Protein AF-M1CTT5-F1 (afdb_monomer_lite)

Secondary structure (DSSP, 8-state):
------PPPP----HHHHHHHHHHHHHHHHHHHHHHHHHHHHHHHHHHHHHHHHHHHHT--TTHHHHHHHHHHHHHHHS---BPPPP-SPPPGGGEETTEEPPEEEEETTEEEEEPEETTTTEEPPTT-EEETTTTEEETT--EEETTTTEEE-TTTHHHHHHHHHHHHHHHHHHHHHHHHHHHHH--TTHHHHHHHH-HHHHHHHHHHHHHHHHHHHHHHHHHHHHHTT--HHHHHTTTTSSS--TT---HHHHHHHHHHSPPPPPSS-TTS--

Organism: Solanum tuberosum (NCBI:txid4113)

pLDDT: mean 81.1, std 18.03, range [35.5, 98.62]

Foldseek 3Di:
DDDDDDDDDDPPDDPVVVVVVVVVVVVVVVVVVVVVVVVVVVVVVVCVVVVVVVVCVVVDPVPPLVVVLVVLLVCLLPDDQAFDAADPDDDPVVQDDPNDGDWDWDAFLNDIDTFDADPQSRDRQDPCWDQDPQVRTIHAVWQAADVVSRGTHGDQSVLSVLVSLVSLLVVLVVLLVVLVVVLVVQDDPPPPVCSCVPCVPSVVSNVVSVVSNVVSVVVSVVVLVCLQQVHGNVCVVVVVCVPHRDSRGPGRVVSNCCRNPDDRDDHPDDPPDDD

Sequence (275 aa):
MASLQQPIQEIETSPDIVSSVETVIETTESHNSSIEEVETDFVAKIKKNIFTLWHNVTQDRHGDQIKQVFANLIMVSVIDPGIIPRNNESPSPESTQNGRVRSKRVFVNGSELKLKYCRICKIYRPARSCHCIVCDNCVDNFDHHCPWIGQCIGLRNYRLYVLLLVIANVYFVYIFGFSCLKIQQKNGSNGLIGLVRDCPETLVLACFSFVAACFVGGLTCYHVFLIATNQTAYENFRQQYGSTKNPFDKGVVTNIKEVLFSPWTPSRINFRSEI

Radius of gyration: 28.37 Å; chains: 1; bounding box: 60×104×80 Å

InterPro domains:
  IPR001594 Palmitoyltransferase, DHHC domain [PF01529] (114-239)
  IPR039859 Palmitoyltransferase PFA4/ZDHHC16/ZDHHC20/ERF2-like [PTHR22883] (69-267)

Structure (mmCIF, N/CA/C/O backbone):
data_AF-M1CTT5-F1
#
_entry.id   AF-M1CTT5-F1
#
loop_
_atom_site.group_PDB
_atom_site.id
_atom_site.type_symbol
_atom_site.label_atom_id
_atom_site.label_alt_id
_atom_site.label_comp_id
_atom_site.label_asym_id
_atom_site.label_entity_id
_atom_site.label_seq_id
_atom_site.pdbx_PDB_ins_code
_atom_site.Cartn_x
_atom_site.Cartn_y
_atom_site.Cartn_z
_atom_site.occupancy
_atom_site.B_iso_or_equiv
_atom_site.auth_seq_id
_atom_site.auth_comp_id
_atom_site.auth_asym_id
_atom_site.auth_atom_id
_atom_site.pdbx_PDB_model_num
ATOM 1 N N . MET A 1 1 ? 14.384 77.166 -30.382 1.00 41.47 1 MET A N 1
ATOM 2 C CA . MET A 1 1 ? 13.918 75.928 -29.724 1.00 41.47 1 MET A CA 1
ATOM 3 C C . MET A 1 1 ? 12.592 75.554 -30.365 1.00 41.47 1 MET A C 1
ATOM 5 O O . MET A 1 1 ? 11.589 76.166 -30.037 1.00 41.47 1 MET A O 1
ATOM 9 N N . ALA A 1 2 ? 12.618 74.674 -31.368 1.00 35.50 2 ALA A N 1
ATOM 10 C CA . ALA A 1 2 ? 11.435 74.240 -32.111 1.00 35.50 2 ALA A CA 1
ATOM 11 C C . ALA A 1 2 ? 11.130 72.782 -31.743 1.00 35.50 2 ALA A C 1
ATOM 13 O O . ALA A 1 2 ? 12.028 71.941 -31.762 1.00 35.50 2 ALA A O 1
ATOM 14 N N . SER A 1 3 ? 9.885 72.526 -31.349 1.00 40.88 3 SER A N 1
ATOM 15 C CA . SER A 1 3 ? 9.343 71.236 -30.928 1.00 40.88 3 SER A CA 1
ATOM 16 C C . SER A 1 3 ? 9.050 70.335 -32.130 1.00 40.88 3 SER A C 1
ATOM 18 O O . SER A 1 3 ? 8.306 70.730 -33.026 1.00 40.88 3 SER A O 1
ATOM 20 N N . LEU A 1 4 ? 9.582 69.113 -32.122 1.00 38.19 4 LEU A N 1
ATOM 21 C CA . LEU A 1 4 ? 9.193 68.038 -33.036 1.00 38.19 4 LEU A CA 1
ATOM 22 C C . LEU A 1 4 ? 8.148 67.153 -32.345 1.00 38.19 4 LEU A C 1
ATOM 24 O O . LEU A 1 4 ? 8.469 66.406 -31.425 1.00 38.19 4 LEU A O 1
ATOM 28 N N . GLN A 1 5 ? 6.897 67.260 -32.791 1.00 44.38 5 GLN A N 1
ATOM 29 C CA . GLN A 1 5 ? 5.828 66.291 -32.545 1.00 44.38 5 GLN A CA 1
ATOM 30 C C . GLN A 1 5 ? 5.890 65.228 -33.652 1.00 44.38 5 GLN A C 1
ATOM 32 O O . GLN A 1 5 ? 5.865 65.579 -34.830 1.00 44.38 5 GLN A O 1
ATOM 37 N N . GLN A 1 6 ? 5.950 63.945 -33.291 1.00 37.56 6 GLN A N 1
ATOM 38 C CA . GLN A 1 6 ? 5.627 62.836 -34.199 1.00 37.56 6 GLN A CA 1
ATOM 39 C C . GLN A 1 6 ? 4.309 62.179 -33.751 1.00 37.56 6 GLN A C 1
ATOM 41 O O . GLN A 1 6 ? 4.059 62.120 -32.544 1.00 37.56 6 GLN A O 1
ATOM 46 N N . PRO A 1 7 ? 3.453 61.715 -34.682 1.00 42.44 7 PRO A N 1
ATOM 47 C CA . PRO A 1 7 ? 2.154 61.144 -34.349 1.00 42.44 7 PRO A CA 1
ATOM 48 C C . PRO A 1 7 ? 2.268 59.655 -33.987 1.00 42.44 7 PRO A C 1
ATOM 50 O O . PRO A 1 7 ? 3.085 58.925 -34.544 1.00 42.44 7 PRO A O 1
ATOM 53 N N . ILE A 1 8 ? 1.420 59.210 -33.059 1.00 39.09 8 ILE A N 1
ATOM 54 C CA . ILE A 1 8 ? 1.201 57.797 -32.729 1.00 39.09 8 ILE A CA 1
ATOM 55 C C . ILE A 1 8 ? 0.401 57.178 -33.885 1.00 39.09 8 ILE A C 1
ATOM 57 O O . ILE A 1 8 ? -0.695 57.648 -34.181 1.00 39.09 8 ILE A O 1
ATOM 61 N N . GLN A 1 9 ? 0.944 56.157 -34.553 1.00 39.44 9 GLN A N 1
ATOM 62 C CA . GLN A 1 9 ? 0.182 55.325 -35.491 1.00 39.44 9 GLN A CA 1
ATOM 63 C C . GLN A 1 9 ? -0.698 54.349 -34.697 1.00 39.44 9 GLN A C 1
ATOM 65 O O . GLN A 1 9 ? -0.187 53.581 -33.882 1.00 39.44 9 GLN A O 1
ATOM 70 N N . GLU A 1 10 ? -2.011 54.383 -34.937 1.00 42.41 10 GLU A N 1
ATOM 71 C CA . GLU A 1 10 ? -2.939 53.325 -34.527 1.00 42.41 10 GLU A CA 1
ATOM 72 C C . GLU A 1 10 ? -2.543 52.011 -35.214 1.00 42.41 10 GLU A C 1
ATOM 74 O O . GLU A 1 10 ? -2.381 51.949 -36.433 1.00 42.41 10 GLU A O 1
ATOM 79 N N . ILE A 1 11 ? -2.346 50.961 -34.418 1.00 44.56 11 ILE A N 1
ATOM 80 C CA . ILE A 1 11 ? -2.100 49.607 -34.910 1.00 44.56 11 ILE A CA 1
ATOM 81 C C . ILE A 1 11 ? -3.461 49.038 -35.326 1.00 44.56 11 ILE A C 1
ATOM 83 O O . ILE A 1 11 ? -4.230 48.601 -34.473 1.00 44.56 11 ILE A O 1
ATOM 87 N N . GLU A 1 12 ? -3.766 49.043 -36.625 1.00 45.72 12 GLU A N 1
ATOM 88 C CA . GLU A 1 12 ? -4.867 48.249 -37.182 1.00 45.72 12 GLU A CA 1
ATOM 89 C C . GLU A 1 12 ? -4.541 46.761 -36.975 1.00 45.72 12 GLU A C 1
ATOM 91 O O . GLU A 1 12 ? -3.689 46.182 -37.654 1.00 45.72 12 GLU A O 1
ATOM 96 N N . THR A 1 13 ? -5.175 46.123 -35.990 1.00 54.66 13 THR A N 1
ATOM 97 C CA . THR A 1 13 ? -5.044 44.678 -35.788 1.00 54.66 13 THR A CA 1
ATOM 98 C C . THR A 1 13 ? -5.745 43.950 -36.928 1.00 54.66 13 THR A C 1
ATOM 100 O O . THR A 1 13 ? -6.958 44.073 -37.085 1.00 54.66 13 THR A O 1
ATOM 103 N N . SER A 1 14 ? -4.976 43.192 -37.718 1.00 51.19 14 SER A N 1
ATOM 104 C CA . SER A 1 14 ? -5.500 42.370 -38.815 1.00 51.19 14 SER A CA 1
ATOM 105 C C . SER A 1 14 ? -6.642 41.462 -38.322 1.00 51.19 14 SER A C 1
ATOM 107 O O . SER A 1 14 ? -6.475 40.818 -37.278 1.00 51.19 14 SER A O 1
ATOM 109 N N . PRO A 1 15 ? -7.774 41.364 -39.050 1.00 60.94 15 PRO A N 1
ATOM 110 C CA . PRO A 1 15 ? -8.920 40.533 -38.663 1.00 60.94 15 PRO A CA 1
ATOM 111 C C . PRO A 1 15 ? -8.555 39.054 -38.448 1.00 60.94 15 PRO A C 1
ATOM 113 O O . PRO A 1 15 ? -9.167 38.385 -37.616 1.00 60.94 15 PRO A O 1
ATOM 116 N N . ASP A 1 16 ? -7.495 38.565 -39.100 1.00 56.62 16 ASP A N 1
ATOM 117 C CA . ASP A 1 16 ? -6.984 37.199 -38.926 1.00 56.62 16 ASP A CA 1
ATOM 118 C C . ASP A 1 16 ? -6.397 36.951 -37.523 1.00 56.62 16 ASP A C 1
ATOM 120 O O . ASP A 1 16 ? -6.481 35.844 -36.986 1.00 56.62 16 ASP A O 1
ATOM 124 N N . ILE A 1 17 ? -5.813 37.982 -36.900 1.00 53.91 17 ILE A N 1
ATOM 125 C CA . ILE A 1 17 ? -5.226 37.891 -35.555 1.00 53.91 17 ILE A CA 1
ATOM 126 C C . ILE A 1 17 ? -6.336 37.878 -34.505 1.00 53.91 17 ILE A C 1
ATOM 128 O O . ILE A 1 17 ? -6.272 37.088 -33.566 1.00 53.91 17 ILE A O 1
ATOM 132 N N . VAL A 1 18 ? -7.373 38.701 -34.686 1.00 63.41 18 VAL A N 1
ATOM 133 C CA . VAL A 1 18 ? -8.536 38.739 -33.786 1.00 63.41 18 VAL A CA 1
ATOM 134 C C . VAL A 1 18 ? -9.268 37.396 -33.810 1.00 63.41 18 VAL A C 1
ATOM 136 O O . VAL A 1 18 ? -9.467 36.801 -32.756 1.00 63.41 18 VAL A O 1
ATOM 139 N N . SER A 1 19 ? -9.529 36.844 -35.001 1.00 64.06 19 SER A N 1
ATOM 140 C CA . SER A 1 19 ? -10.150 35.520 -35.157 1.00 64.06 19 SER A CA 1
ATOM 141 C C . SER A 1 19 ? -9.310 34.391 -34.543 1.00 64.06 19 SER A C 1
ATOM 143 O O . SER A 1 19 ? -9.844 33.486 -33.895 1.00 64.06 19 SER A O 1
ATOM 145 N N . SER A 1 20 ? -7.981 34.456 -34.682 1.00 56.78 20 SER A N 1
ATOM 146 C CA . SER A 1 20 ? -7.075 33.477 -34.070 1.00 56.78 20 SER A CA 1
ATOM 147 C C . SER A 1 20 ? -7.093 33.552 -32.540 1.00 56.78 20 SER A C 1
ATOM 149 O O . SER A 1 20 ? -7.070 32.518 -31.876 1.00 56.78 20 SER A O 1
ATOM 151 N N . VAL A 1 21 ? -7.155 34.758 -31.967 1.00 58.62 21 VAL A N 1
ATOM 152 C CA . VAL A 1 21 ? -7.227 34.964 -30.512 1.00 58.62 21 VAL A CA 1
ATOM 153 C C . VAL A 1 21 ? -8.582 34.520 -29.958 1.00 58.62 21 VAL A C 1
ATOM 155 O O . VAL A 1 21 ? -8.607 33.832 -28.942 1.00 58.62 21 VAL A O 1
ATOM 158 N N . GLU A 1 22 ? -9.688 34.822 -30.638 1.00 69.56 22 GLU A N 1
ATOM 159 C CA . GLU A 1 22 ? -11.031 34.356 -30.258 1.00 69.56 22 GLU A CA 1
ATOM 160 C C . GLU A 1 22 ? -11.126 32.825 -30.285 1.00 69.56 22 GLU A C 1
ATOM 162 O O . GLU A 1 22 ? -11.604 32.223 -29.327 1.00 69.56 22 GLU A O 1
ATOM 167 N N . THR A 1 23 ? -10.547 32.177 -31.302 1.00 67.56 23 THR A N 1
ATOM 168 C CA . THR A 1 23 ? -10.482 30.706 -31.385 1.00 67.56 23 THR A CA 1
ATOM 169 C C . THR A 1 23 ? -9.669 30.106 -30.230 1.00 67.56 23 THR A C 1
ATOM 171 O O . THR A 1 23 ? -10.017 29.057 -29.682 1.00 67.56 23 THR A O 1
ATOM 174 N N . VAL A 1 24 ? -8.571 30.757 -29.827 1.00 57.41 24 VAL A N 1
ATOM 175 C CA . VAL A 1 24 ? -7.768 30.324 -28.670 1.00 57.41 24 VAL A CA 1
ATOM 176 C C . VAL A 1 24 ? -8.545 30.510 -27.363 1.00 57.41 24 VAL A C 1
ATOM 178 O O . VAL A 1 24 ? -8.506 29.626 -26.513 1.00 57.41 24 VAL A O 1
ATOM 181 N N . ILE A 1 25 ? -9.297 31.602 -27.212 1.00 57.38 25 ILE A N 1
ATOM 182 C CA . ILE A 1 25 ? -10.129 31.845 -26.026 1.00 57.38 25 ILE A CA 1
ATOM 183 C C . ILE A 1 25 ? -11.252 30.802 -25.941 1.00 57.38 25 ILE A C 1
ATOM 185 O O . ILE A 1 25 ? -11.350 30.116 -24.924 1.00 57.38 25 ILE A O 1
ATOM 189 N N . GLU A 1 26 ? -12.003 30.570 -27.020 1.00 66.00 26 GLU A N 1
ATOM 190 C CA . GLU A 1 26 ? -13.066 29.554 -27.065 1.00 66.00 26 GLU A CA 1
ATOM 191 C C . GLU A 1 26 ? -12.530 28.140 -26.799 1.00 66.00 26 GLU A C 1
ATOM 193 O O . GLU A 1 26 ? -13.121 27.364 -26.042 1.00 66.00 26 GLU A O 1
ATOM 198 N N . THR A 1 27 ? -11.367 27.792 -27.361 1.00 55.16 27 THR A N 1
ATOM 199 C CA . THR A 1 27 ? -10.741 26.491 -27.082 1.00 55.16 27 THR A CA 1
ATOM 200 C C . THR A 1 27 ? -10.290 26.377 -25.626 1.00 55.16 27 THR A C 1
ATOM 202 O O . THR A 1 27 ? -10.498 25.324 -25.022 1.00 55.16 27 THR A O 1
ATOM 205 N N . THR A 1 28 ? -9.764 27.441 -25.010 1.00 48.59 28 THR A N 1
ATOM 206 C CA . THR A 1 28 ? -9.420 27.434 -23.576 1.00 48.59 28 THR A CA 1
ATOM 207 C C . THR A 1 28 ? -10.641 27.372 -22.655 1.00 48.59 28 THR A C 1
ATOM 209 O O . THR A 1 28 ? -10.610 26.636 -21.669 1.00 48.59 28 THR A O 1
ATOM 212 N N . GLU A 1 29 ? -11.740 28.052 -22.988 1.00 60.72 29 GLU A N 1
ATOM 213 C CA . GLU A 1 29 ? -12.996 27.998 -22.227 1.00 60.72 29 GLU A CA 1
ATOM 214 C C . GLU A 1 29 ? -13.681 26.630 -22.355 1.00 60.72 29 GLU A C 1
ATOM 216 O O . GLU A 1 29 ? -14.147 26.062 -21.361 1.00 60.72 29 GLU A O 1
ATOM 221 N N . SER A 1 30 ? -13.665 26.030 -23.550 1.00 51.28 30 SER A N 1
ATOM 222 C CA . SER A 1 30 ? -14.156 24.660 -23.760 1.00 51.28 30 SER A CA 1
ATOM 223 C C . SER A 1 30 ? -13.318 23.623 -22.999 1.00 51.28 30 SER A C 1
ATOM 225 O O . SER A 1 30 ? -13.850 22.656 -22.452 1.00 51.28 30 SER A O 1
ATOM 227 N N . HIS A 1 31 ? -12.002 23.838 -22.892 1.00 51.69 31 HIS A N 1
ATOM 228 C CA . HIS A 1 31 ? -11.132 22.943 -22.142 1.00 51.69 31 HIS A CA 1
ATOM 229 C C . HIS A 1 31 ? -11.357 23.079 -20.631 1.00 51.69 31 HIS A C 1
ATOM 231 O O . HIS A 1 31 ? -11.499 22.064 -19.951 1.00 51.69 31 HIS A O 1
ATOM 237 N N . ASN A 1 32 ? -11.489 24.303 -20.109 1.00 46.91 32 ASN A N 1
ATOM 238 C CA . ASN A 1 32 ? -11.782 24.538 -18.692 1.00 46.91 32 ASN A CA 1
ATOM 239 C C . ASN A 1 32 ? -13.156 24.002 -18.273 1.00 46.91 32 ASN A C 1
ATOM 241 O O . ASN A 1 32 ? -13.250 23.333 -17.247 1.00 46.91 32 ASN A O 1
ATOM 245 N N . SER A 1 33 ? -14.198 24.211 -19.080 1.00 50.69 33 SER A N 1
ATOM 246 C CA . SER A 1 33 ? -15.534 23.660 -18.799 1.00 50.69 33 SER A CA 1
ATOM 247 C C . SER A 1 33 ? -15.538 22.128 -18.791 1.00 50.69 33 SER A C 1
ATOM 249 O O . SER A 1 33 ? -16.132 21.521 -17.902 1.00 50.69 33 SER A O 1
ATOM 251 N N . SER A 1 34 ? -14.790 21.485 -19.696 1.00 50.34 34 SER A N 1
ATOM 252 C CA . SER A 1 34 ? -14.629 20.024 -19.688 1.00 50.34 34 SER A CA 1
ATOM 253 C C . SER A 1 34 ? -13.876 19.504 -18.452 1.00 50.34 34 SER A C 1
ATOM 255 O O . SER A 1 34 ? -14.160 18.409 -17.965 1.00 50.34 34 SER A O 1
ATOM 257 N N . ILE A 1 35 ? -12.936 20.285 -17.908 1.00 52.91 35 ILE A N 1
ATOM 258 C CA . ILE A 1 35 ? -12.210 19.951 -16.676 1.00 52.91 35 ILE A CA 1
ATOM 259 C C . ILE A 1 35 ? -13.134 20.093 -15.461 1.00 52.91 35 ILE A C 1
ATOM 261 O O . ILE A 1 35 ? -13.170 19.180 -14.638 1.00 52.91 35 ILE A O 1
ATOM 265 N N . GLU A 1 36 ? -13.924 21.167 -15.379 1.00 57.75 36 GLU A N 1
ATOM 266 C CA . GLU A 1 36 ? -14.909 21.369 -14.307 1.00 57.75 36 GLU A CA 1
ATOM 267 C C . GLU A 1 36 ? -16.022 20.306 -14.330 1.00 57.75 36 GLU A C 1
ATOM 269 O O . GLU A 1 36 ? -16.429 19.800 -13.280 1.00 57.75 36 GLU A O 1
ATOM 274 N N . GLU A 1 37 ? -16.489 19.893 -15.510 1.00 58.00 37 GLU A N 1
ATOM 275 C CA . GLU A 1 37 ? -17.492 18.829 -15.658 1.00 58.00 37 GLU A CA 1
ATOM 276 C C . GLU A 1 37 ? -16.937 17.457 -15.226 1.00 58.00 37 GLU A C 1
ATOM 278 O O . GLU A 1 37 ? -17.591 16.689 -14.516 1.00 58.00 37 GLU A O 1
ATOM 283 N N . VAL A 1 38 ? -15.681 17.159 -15.573 1.00 56.41 38 VAL A N 1
ATOM 284 C CA . VAL A 1 38 ? -14.996 15.938 -15.121 1.00 56.41 38 VAL A CA 1
ATOM 285 C C . VAL A 1 38 ? -14.719 15.976 -13.617 1.00 56.41 38 VAL A C 1
ATOM 287 O O . VAL A 1 38 ? -14.848 14.948 -12.947 1.00 56.41 38 VAL A O 1
ATOM 290 N N . GLU A 1 39 ? -14.362 17.135 -13.064 1.00 52.53 39 GLU A N 1
ATOM 291 C CA . GLU A 1 39 ? -14.137 17.319 -11.629 1.00 52.53 39 GLU A CA 1
ATOM 292 C C . GLU A 1 39 ? -15.442 17.162 -10.837 1.00 52.53 39 GLU A C 1
ATOM 294 O O . GLU A 1 39 ? -15.469 16.484 -9.807 1.00 52.53 39 GLU A O 1
ATOM 299 N N . THR A 1 40 ? -16.554 17.686 -11.352 1.00 65.56 40 THR A N 1
ATOM 300 C CA . THR A 1 40 ? -17.877 17.542 -10.733 1.00 65.56 40 THR A CA 1
ATOM 301 C C . THR A 1 40 ? -18.426 16.115 -10.826 1.00 65.56 40 THR A C 1
ATOM 303 O O . THR A 1 40 ? -18.908 15.612 -9.807 1.00 65.56 40 THR A O 1
ATOM 306 N N . ASP A 1 41 ? -18.284 15.402 -11.954 1.00 58.62 41 ASP A N 1
ATOM 307 C CA . ASP A 1 41 ? -18.639 13.969 -12.058 1.00 58.62 41 ASP A CA 1
ATOM 308 C C . ASP A 1 41 ? -17.756 13.098 -11.148 1.00 58.62 41 ASP A C 1
ATOM 310 O O . ASP A 1 41 ? -18.235 12.175 -10.479 1.00 58.62 41 ASP A O 1
ATOM 314 N N . PHE A 1 42 ? -16.464 13.416 -11.051 1.00 54.38 42 PHE A N 1
ATOM 315 C CA . PHE A 1 42 ? -15.530 12.737 -10.156 1.00 54.38 42 PHE A CA 1
ATOM 316 C C . PHE A 1 42 ? -15.910 12.928 -8.683 1.00 54.38 42 PHE A C 1
ATOM 318 O O . PHE A 1 42 ? -16.042 11.947 -7.942 1.00 54.38 42 PHE A O 1
ATOM 325 N N . VAL A 1 43 ? -16.155 14.171 -8.261 1.00 52.91 43 VAL A N 1
ATOM 326 C CA . VAL A 1 43 ? -16.614 14.495 -6.906 1.00 52.91 43 VAL A CA 1
ATOM 327 C C . VAL A 1 43 ? -17.979 13.864 -6.635 1.00 52.91 43 VAL A C 1
ATOM 329 O O . VAL A 1 43 ? -18.197 13.365 -5.534 1.00 52.91 43 VAL A O 1
ATOM 332 N N . ALA A 1 44 ? -18.883 13.806 -7.616 1.00 54.75 44 ALA A N 1
ATOM 333 C CA . ALA A 1 44 ? -20.183 13.155 -7.482 1.00 54.75 44 ALA A CA 1
ATOM 334 C C . ALA A 1 44 ? -20.062 11.630 -7.325 1.00 54.75 44 ALA A C 1
ATOM 336 O O . ALA A 1 44 ? -20.719 11.059 -6.454 1.00 54.75 44 ALA A O 1
ATOM 337 N N . LYS A 1 45 ? -19.186 10.959 -8.087 1.00 60.22 45 LYS A N 1
ATOM 338 C CA . LYS A 1 45 ? -18.890 9.522 -7.924 1.00 60.22 45 LYS A CA 1
ATOM 339 C C . LYS A 1 45 ? -18.227 9.217 -6.592 1.00 60.22 45 LYS A C 1
ATOM 341 O O . LYS A 1 45 ? -18.608 8.248 -5.941 1.00 60.22 45 LYS A O 1
ATOM 346 N N . ILE A 1 46 ? -17.276 10.043 -6.158 1.00 54.16 46 ILE A N 1
ATOM 347 C CA . ILE A 1 46 ? -16.650 9.900 -4.841 1.00 54.16 46 ILE A CA 1
ATOM 348 C C . ILE A 1 46 ? -17.680 10.126 -3.741 1.00 54.16 46 ILE A C 1
ATOM 350 O O . ILE A 1 46 ? -17.810 9.274 -2.870 1.00 54.16 46 ILE A O 1
ATOM 354 N N . LYS A 1 47 ? -18.469 11.202 -3.801 1.00 51.34 47 LYS A N 1
ATOM 355 C CA . LYS A 1 47 ? -19.548 11.459 -2.842 1.00 51.34 47 LYS A CA 1
ATOM 356 C C . LYS A 1 47 ? -20.553 10.319 -2.824 1.00 51.34 47 LYS A C 1
ATOM 358 O O . LYS A 1 47 ? -20.913 9.889 -1.744 1.00 51.34 47 LYS A O 1
ATOM 363 N N . LYS A 1 48 ? -20.958 9.776 -3.975 1.00 57.69 48 LYS A N 1
ATOM 364 C CA . LYS A 1 48 ? -21.883 8.637 -4.058 1.00 57.69 48 LYS A CA 1
ATOM 365 C C . LYS A 1 48 ? -21.276 7.372 -3.458 1.00 57.69 48 LYS A C 1
ATOM 367 O O . LYS A 1 48 ? -21.952 6.695 -2.692 1.00 57.69 48 LYS A O 1
ATOM 372 N N . ASN A 1 49 ? -20.013 7.072 -3.748 1.00 54.19 49 ASN A N 1
ATOM 373 C CA . ASN A 1 49 ? -19.325 5.904 -3.201 1.00 54.19 49 ASN A CA 1
ATOM 374 C C . ASN A 1 49 ? -19.095 6.042 -1.692 1.00 54.19 49 ASN A C 1
ATOM 376 O O . ASN A 1 49 ? -19.382 5.100 -0.966 1.00 54.19 49 ASN A O 1
ATOM 380 N N . ILE A 1 50 ? -18.663 7.214 -1.216 1.00 51.34 50 ILE A N 1
ATOM 381 C CA . ILE A 1 50 ? -18.483 7.529 0.208 1.00 51.34 50 ILE A CA 1
ATOM 382 C C . ILE A 1 50 ? -19.826 7.546 0.931 1.00 51.34 50 ILE A C 1
ATOM 384 O O . ILE A 1 50 ? -19.921 6.985 2.009 1.00 51.34 50 ILE A O 1
ATOM 388 N N . PHE A 1 51 ? -20.869 8.138 0.350 1.00 53.28 51 PHE A N 1
ATOM 389 C CA . PHE A 1 51 ? -22.217 8.168 0.916 1.00 53.28 51 PHE A CA 1
ATOM 390 C C . PHE A 1 51 ? -22.817 6.770 0.984 1.00 53.28 51 PHE A C 1
ATOM 392 O O . PHE A 1 51 ? -23.415 6.431 1.990 1.00 53.28 51 PHE A O 1
ATOM 399 N N . THR A 1 52 ? -22.611 5.933 -0.034 1.00 52.12 52 THR A N 1
ATOM 400 C CA . THR A 1 52 ? -23.035 4.525 -0.010 1.00 52.12 52 THR A CA 1
ATOM 401 C C . THR A 1 52 ? -22.241 3.741 1.034 1.00 52.12 52 THR A C 1
ATOM 403 O O . THR A 1 52 ? -22.829 2.975 1.788 1.00 52.12 52 THR A O 1
ATOM 406 N N . LEU A 1 53 ? -20.926 3.972 1.148 1.00 49.72 53 LEU A N 1
ATOM 407 C CA . LEU A 1 53 ? -20.100 3.402 2.217 1.00 49.72 53 LEU A CA 1
ATOM 408 C C . LEU A 1 53 ? -20.616 3.839 3.593 1.00 49.72 53 LEU A C 1
ATOM 410 O O . LEU A 1 53 ? -20.806 3.008 4.466 1.00 49.72 53 LEU A O 1
ATOM 414 N N . TRP A 1 54 ? -20.892 5.131 3.760 1.00 44.66 54 TRP A N 1
ATOM 415 C CA . TRP A 1 54 ? -21.395 5.746 4.982 1.00 44.66 54 TRP A CA 1
ATOM 416 C C . TRP A 1 54 ? -22.781 5.221 5.349 1.00 44.66 54 TRP A C 1
ATOM 418 O O . TRP A 1 54 ? -23.003 4.879 6.502 1.00 44.66 54 TRP A O 1
ATOM 428 N N . HIS A 1 55 ? -23.691 5.085 4.382 1.00 55.28 55 HIS A N 1
ATOM 429 C CA . HIS A 1 55 ? -25.015 4.498 4.590 1.00 55.28 55 HIS A CA 1
ATOM 430 C C . HIS A 1 55 ? -24.932 3.017 4.961 1.00 55.28 55 HIS A C 1
ATOM 432 O O . HIS A 1 55 ? -25.638 2.566 5.855 1.00 55.28 55 HIS A O 1
ATOM 438 N N . ASN A 1 56 ? -24.038 2.263 4.321 1.00 51.34 56 ASN A N 1
ATOM 439 C CA . ASN A 1 56 ? -23.808 0.861 4.662 1.00 51.34 56 ASN A CA 1
ATOM 440 C C . ASN A 1 56 ? -23.165 0.714 6.052 1.00 51.34 56 ASN A C 1
ATOM 442 O O . ASN A 1 56 ? -23.459 -0.243 6.758 1.00 51.34 56 ASN A O 1
ATOM 446 N N . VAL A 1 57 ? -22.331 1.674 6.464 1.00 47.31 57 VAL A N 1
ATOM 447 C CA . VAL A 1 57 ? -21.735 1.758 7.807 1.00 47.31 57 VAL A CA 1
ATOM 448 C C . VAL A 1 57 ? -22.766 2.160 8.866 1.00 47.31 57 VAL A C 1
ATOM 450 O O . VAL A 1 57 ? -22.721 1.656 9.984 1.00 47.31 57 VAL A O 1
ATOM 453 N N . THR A 1 58 ? -23.713 3.043 8.545 1.00 48.94 58 THR A N 1
ATOM 454 C CA . THR A 1 58 ? -24.728 3.524 9.499 1.00 48.94 58 THR A CA 1
ATOM 455 C C . THR A 1 58 ? -25.923 2.583 9.637 1.00 48.94 58 THR A C 1
ATOM 457 O O . THR A 1 58 ? -26.611 2.624 10.654 1.00 48.94 58 THR A O 1
ATOM 460 N N . GLN A 1 59 ? -26.160 1.715 8.650 1.00 54.47 59 GLN A N 1
ATOM 461 C CA . GLN A 1 59 ? -27.229 0.709 8.647 1.00 54.47 59 GLN A CA 1
ATOM 462 C C . GLN A 1 59 ? -26.754 -0.675 9.154 1.00 54.47 59 GLN A C 1
ATOM 464 O O . GLN A 1 59 ? -27.512 -1.647 9.134 1.00 54.47 59 GLN A O 1
ATOM 469 N N . ASP A 1 60 ? -25.505 -0.759 9.623 1.00 50.94 60 ASP A N 1
ATOM 470 C CA . ASP A 1 60 ? -24.801 -1.980 10.020 1.00 50.94 60 ASP A CA 1
ATOM 471 C C . ASP A 1 60 ? -25.373 -2.575 11.320 1.00 50.94 60 ASP A C 1
ATOM 473 O O . ASP A 1 60 ? -25.329 -1.974 12.397 1.00 50.94 60 ASP A O 1
ATOM 477 N N . ARG A 1 61 ? -25.867 -3.817 11.258 1.00 59.28 61 ARG A N 1
ATOM 478 C CA . ARG A 1 61 ? -25.957 -4.645 12.466 1.00 59.28 61 ARG A CA 1
ATOM 479 C C . ARG A 1 61 ? -24.519 -4.984 12.838 1.00 59.28 61 ARG A C 1
ATOM 481 O O . ARG A 1 61 ? -23.936 -5.772 12.112 1.00 59.28 61 ARG A O 1
ATOM 488 N N . HIS A 1 62 ? -24.004 -4.424 13.939 1.00 56.25 62 HIS A N 1
ATOM 489 C CA . HIS A 1 62 ? -22.673 -4.546 14.589 1.00 56.25 62 HIS A CA 1
ATOM 490 C C . HIS A 1 62 ? -21.649 -5.637 14.149 1.00 56.25 62 HIS A C 1
ATOM 492 O O . HIS A 1 62 ? -20.459 -5.476 14.411 1.00 56.25 62 HIS A O 1
ATOM 498 N N . GLY A 1 63 ? -22.051 -6.761 13.553 1.00 60.12 63 GLY A N 1
ATOM 499 C CA . GLY A 1 63 ? -21.186 -7.809 13.013 1.00 60.12 63 GLY A CA 1
ATOM 500 C C . GLY A 1 63 ? -20.775 -7.671 11.539 1.00 60.12 63 GLY A C 1
ATOM 501 O O . GLY A 1 63 ? -19.958 -8.483 11.105 1.00 60.12 63 GLY A O 1
ATOM 502 N N . ASP A 1 64 ? -21.286 -6.716 10.756 1.00 71.19 64 ASP A N 1
ATOM 503 C CA . ASP A 1 64 ? -20.998 -6.640 9.312 1.00 71.19 64 ASP A CA 1
ATOM 504 C C . ASP A 1 64 ? -19.730 -5.816 8.987 1.00 71.19 64 ASP A C 1
ATOM 506 O O . ASP A 1 64 ? -18.954 -6.230 8.118 1.00 71.19 64 ASP A O 1
ATOM 510 N N . GLN A 1 65 ? -19.397 -4.774 9.761 1.00 72.62 65 GLN A N 1
ATOM 511 C CA . GLN A 1 65 ? -18.107 -4.057 9.641 1.00 72.62 65 GLN A CA 1
ATOM 512 C C . GLN A 1 65 ? -16.884 -4.959 9.861 1.00 72.62 65 GLN A C 1
ATOM 514 O O . GLN A 1 65 ? -15.909 -4.921 9.109 1.00 72.62 65 GLN A O 1
ATOM 519 N N . ILE A 1 66 ? -16.940 -5.809 10.889 1.00 78.25 66 ILE A N 1
ATOM 520 C CA . ILE A 1 66 ? -15.851 -6.732 11.231 1.00 78.25 66 ILE A CA 1
ATOM 521 C C . ILE A 1 66 ? -15.592 -7.688 10.064 1.00 78.25 66 ILE A C 1
ATOM 523 O O . ILE A 1 66 ? -14.446 -7.891 9.663 1.00 78.25 66 ILE A O 1
ATOM 527 N N . LYS A 1 67 ? -16.660 -8.224 9.461 1.00 80.38 67 LYS A N 1
ATOM 528 C CA . LYS A 1 67 ? -16.552 -9.100 8.288 1.00 80.38 67 LYS A CA 1
ATOM 529 C C . LYS A 1 67 ? -15.888 -8.389 7.115 1.00 80.38 67 LYS A C 1
ATOM 531 O O . LYS A 1 67 ? -15.083 -9.015 6.436 1.00 80.38 67 LYS A O 1
ATOM 536 N N . GLN A 1 68 ? -16.180 -7.108 6.888 1.00 80.88 68 GLN A N 1
ATOM 537 C CA . GLN A 1 68 ? -15.555 -6.337 5.810 1.00 80.88 68 GLN A CA 1
ATOM 538 C C . GLN A 1 68 ? -14.052 -6.154 6.033 1.00 80.88 68 GLN A C 1
ATOM 540 O O . GLN A 1 68 ? -13.278 -6.407 5.110 1.00 80.88 68 GLN A O 1
ATOM 545 N N . VAL A 1 69 ? -13.627 -5.786 7.249 1.00 86.31 69 VAL A N 1
ATOM 546 C CA . VAL A 1 69 ? -12.199 -5.666 7.598 1.00 86.31 69 VAL A CA 1
ATOM 547 C C . VAL A 1 69 ? -11.479 -6.995 7.371 1.00 86.31 69 VAL A C 1
ATOM 549 O O . VAL A 1 69 ? -10.470 -7.033 6.670 1.00 86.31 69 VAL A O 1
ATOM 552 N N . PHE A 1 70 ? -12.015 -8.098 7.907 1.00 87.44 70 PHE A N 1
ATOM 553 C CA . PHE A 1 70 ? -11.402 -9.420 7.757 1.00 87.44 70 PHE A CA 1
ATOM 554 C C . PHE A 1 70 ? -11.402 -9.910 6.310 1.00 87.44 70 PHE A C 1
ATOM 556 O O . PHE A 1 70 ? -10.390 -10.428 5.846 1.00 87.44 70 PHE A O 1
ATOM 563 N N . ALA A 1 71 ? -12.497 -9.724 5.573 1.00 86.38 71 ALA A N 1
ATOM 564 C CA . ALA A 1 71 ? -12.560 -10.089 4.164 1.00 86.38 71 ALA A CA 1
ATOM 565 C C . ALA A 1 71 ? -11.521 -9.309 3.352 1.00 86.38 71 ALA A C 1
ATOM 567 O O . ALA A 1 71 ? -10.808 -9.899 2.545 1.00 86.38 71 ALA A O 1
ATOM 568 N N . ASN A 1 72 ? -11.385 -8.001 3.588 1.00 87.19 72 ASN A N 1
ATOM 569 C CA . ASN A 1 72 ? -10.407 -7.188 2.878 1.00 87.19 72 ASN A CA 1
ATOM 570 C C . ASN A 1 72 ? -8.970 -7.576 3.247 1.00 87.19 72 ASN A C 1
ATOM 572 O O . ASN A 1 72 ? -8.146 -7.750 2.353 1.00 87.19 72 ASN A O 1
ATOM 576 N N . LEU A 1 73 ? -8.698 -7.817 4.534 1.00 89.81 73 LEU A N 1
ATOM 577 C CA . LEU A 1 73 ? -7.417 -8.339 5.008 1.00 89.81 73 LEU A CA 1
ATOM 578 C C . LEU A 1 73 ? -7.055 -9.646 4.295 1.00 89.81 73 LEU A C 1
ATOM 580 O O . LEU A 1 73 ? -5.974 -9.742 3.723 1.00 89.81 73 LEU A O 1
ATOM 584 N N . ILE A 1 74 ? -7.976 -10.615 4.256 1.00 90.00 74 ILE A N 1
ATOM 585 C CA . ILE A 1 74 ? -7.773 -11.886 3.551 1.00 90.00 74 ILE A CA 1
ATOM 586 C C . ILE A 1 74 ? -7.472 -11.627 2.077 1.00 90.00 74 ILE A C 1
ATOM 588 O O . ILE A 1 74 ? -6.493 -12.154 1.560 1.00 90.00 74 ILE A O 1
ATOM 592 N N . MET A 1 75 ? -8.265 -10.790 1.406 1.00 89.75 75 MET A N 1
ATOM 593 C CA . MET A 1 75 ? -8.074 -10.483 -0.012 1.00 89.75 75 MET A CA 1
ATOM 594 C C . MET A 1 75 ? -6.694 -9.881 -0.290 1.00 89.75 75 MET A C 1
ATOM 596 O O . MET A 1 75 ? -6.013 -10.339 -1.206 1.00 89.75 75 MET A O 1
ATOM 600 N N . VAL A 1 76 ? -6.245 -8.909 0.512 1.00 91.00 76 VAL A N 1
ATOM 601 C CA . VAL A 1 76 ? -4.894 -8.337 0.391 1.00 91.00 76 VAL A CA 1
ATOM 602 C C . VAL A 1 76 ? -3.830 -9.403 0.644 1.00 91.00 76 VAL A C 1
ATOM 604 O O . VAL A 1 76 ? -2.850 -9.428 -0.092 1.00 91.00 76 VAL A O 1
ATOM 607 N N . SER A 1 77 ? -4.035 -10.284 1.631 1.00 91.88 77 SER A N 1
ATOM 608 C CA . SER A 1 77 ? -3.103 -11.341 2.046 1.00 91.88 77 SER A CA 1
ATOM 609 C C . SER A 1 77 ? -3.038 -12.560 1.121 1.00 91.88 77 SER A C 1
ATOM 611 O O . SER A 1 77 ? -2.069 -13.314 1.224 1.00 91.88 77 SER A O 1
ATOM 613 N N . VAL A 1 78 ? -3.986 -12.757 0.200 1.00 91.38 78 VAL A N 1
ATOM 614 C CA . VAL A 1 78 ? -3.970 -13.906 -0.734 1.00 91.38 78 VAL A CA 1
ATOM 615 C C . VAL A 1 78 ? -3.833 -13.517 -2.201 1.00 91.38 78 VAL A C 1
ATOM 617 O O . VAL A 1 78 ? -3.495 -14.360 -3.030 1.00 91.38 78 VAL A O 1
ATOM 620 N N . ILE A 1 79 ? -4.091 -12.258 -2.554 1.00 92.75 79 ILE A N 1
ATOM 621 C CA . ILE A 1 79 ? -3.931 -11.803 -3.933 1.00 92.75 79 ILE A CA 1
ATOM 622 C C . ILE A 1 79 ? -2.449 -11.701 -4.279 1.00 92.75 79 ILE A C 1
ATOM 624 O O . ILE A 1 79 ? -1.677 -11.066 -3.569 1.00 92.75 79 ILE A O 1
ATOM 628 N N . ASP A 1 80 ? -2.081 -12.282 -5.424 1.00 95.50 80 ASP A N 1
ATOM 629 C CA . ASP A 1 80 ? -0.780 -12.073 -6.058 1.00 95.50 80 ASP A CA 1
ATOM 630 C C . ASP A 1 80 ? -0.488 -10.567 -6.167 1.00 95.50 80 ASP A C 1
ATOM 632 O O . ASP A 1 80 ? -1.252 -9.880 -6.854 1.00 95.50 80 ASP A O 1
ATOM 636 N N . PRO A 1 81 ? 0.599 -10.057 -5.558 1.00 97.00 81 PRO A N 1
ATOM 637 C CA . PRO A 1 81 ? 0.915 -8.631 -5.539 1.00 97.00 81 PRO A CA 1
ATOM 638 C C . PRO A 1 81 ? 1.379 -8.085 -6.894 1.00 97.00 81 PRO A C 1
ATOM 640 O O . PRO A 1 81 ? 1.468 -6.870 -7.071 1.00 97.00 81 PRO A O 1
ATOM 643 N N . GLY A 1 82 ? 1.654 -8.955 -7.868 1.00 96.81 82 GLY A N 1
ATOM 644 C CA . GLY A 1 82 ? 2.239 -8.595 -9.158 1.00 96.81 82 GLY A CA 1
ATOM 645 C C . GLY A 1 82 ? 3.582 -9.273 -9.370 1.00 96.81 82 GLY A C 1
ATOM 646 O O . GLY A 1 82 ? 4.531 -8.616 -9.796 1.00 96.81 82 GLY A O 1
ATOM 647 N N . ILE A 1 83 ? 3.689 -10.561 -9.035 1.00 97.50 83 ILE A N 1
ATOM 648 C CA . ILE A 1 83 ? 4.921 -11.330 -9.215 1.00 97.50 83 ILE A CA 1
ATOM 649 C C . ILE A 1 83 ? 5.291 -11.363 -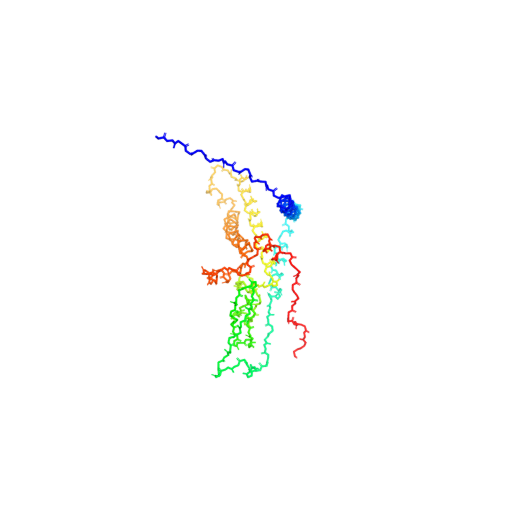10.700 1.00 97.50 83 ILE A C 1
ATOM 651 O O . ILE A 1 83 ? 4.477 -11.654 -11.580 1.00 97.50 83 ILE A O 1
ATOM 655 N N . ILE A 1 84 ? 6.554 -11.054 -10.978 1.00 96.88 84 ILE A N 1
ATOM 656 C CA . ILE A 1 84 ? 7.134 -11.104 -12.313 1.00 96.88 84 ILE A CA 1
ATOM 657 C C . ILE A 1 84 ? 7.793 -12.479 -12.487 1.00 96.88 84 ILE A C 1
ATOM 659 O O . ILE A 1 84 ? 8.677 -12.811 -11.690 1.00 96.88 84 ILE A O 1
ATOM 663 N N . PRO A 1 85 ? 7.408 -13.263 -13.515 1.00 95.12 85 PRO A N 1
ATOM 664 C CA . PRO A 1 85 ? 7.997 -14.568 -13.776 1.00 95.12 85 PRO A CA 1
ATOM 665 C C . PRO A 1 85 ? 9.516 -14.494 -13.890 1.00 95.12 85 PRO A C 1
ATOM 667 O O . PRO A 1 85 ? 10.077 -13.560 -14.473 1.00 95.12 85 PRO A O 1
ATOM 670 N N . ARG A 1 86 ? 10.183 -15.499 -13.326 1.00 92.81 86 ARG A N 1
ATOM 671 C CA . ARG A 1 86 ? 11.629 -15.656 -13.456 1.00 92.81 86 ARG A CA 1
ATOM 672 C C . ARG A 1 86 ? 11.963 -16.033 -14.891 1.00 92.81 86 ARG A C 1
ATOM 674 O O . ARG A 1 86 ? 11.216 -16.763 -15.537 1.00 92.81 86 ARG A O 1
ATOM 681 N N . ASN A 1 87 ? 13.106 -15.561 -15.369 1.00 89.31 87 ASN A N 1
ATOM 682 C CA . ASN A 1 87 ? 13.659 -16.088 -16.601 1.00 89.31 87 ASN A CA 1
ATOM 683 C C . ASN A 1 87 ? 14.413 -17.383 -16.284 1.00 89.31 87 ASN A C 1
ATOM 685 O O . ASN A 1 87 ? 15.384 -17.365 -15.524 1.00 89.31 87 ASN A O 1
ATOM 689 N N . ASN A 1 88 ? 13.962 -18.499 -16.851 1.00 81.75 88 ASN A N 1
ATOM 690 C CA . ASN A 1 88 ? 14.622 -19.792 -16.672 1.00 81.75 88 ASN A CA 1
ATOM 691 C C . ASN A 1 88 ? 15.799 -19.976 -17.638 1.00 81.75 88 ASN A C 1
ATOM 693 O O . ASN A 1 88 ? 16.682 -20.794 -17.380 1.00 81.75 88 ASN A O 1
ATOM 697 N N . GLU A 1 89 ? 15.866 -19.169 -18.695 1.00 78.06 89 GLU A N 1
ATOM 698 C CA . GLU A 1 89 ? 16.960 -19.193 -19.654 1.00 78.06 89 GLU A CA 1
ATOM 699 C C . GLU A 1 89 ? 18.218 -18.520 -19.085 1.00 78.06 89 GLU A C 1
ATOM 701 O O . GLU A 1 89 ? 18.170 -17.601 -18.256 1.00 78.06 89 GLU A O 1
ATOM 706 N N . SER A 1 90 ? 19.388 -18.988 -19.524 1.00 63.66 90 SER A N 1
ATOM 707 C CA . SER A 1 90 ? 20.644 -18.277 -19.289 1.00 63.66 90 SER A CA 1
ATOM 708 C C . SER A 1 90 ? 20.586 -16.885 -19.935 1.00 63.66 90 SER A C 1
ATOM 710 O O . SER A 1 90 ? 20.002 -16.755 -21.012 1.00 63.66 90 SER A O 1
ATOM 712 N N . PRO A 1 91 ? 21.200 -15.846 -19.330 1.00 64.38 91 PRO A N 1
ATOM 713 C CA . PRO A 1 91 ? 21.272 -14.527 -19.953 1.00 64.38 91 PRO A CA 1
ATOM 714 C C . PRO A 1 91 ? 21.833 -14.672 -21.369 1.00 64.38 91 PRO A C 1
ATOM 716 O O . PRO A 1 91 ? 22.886 -15.289 -21.543 1.00 64.38 91 PRO A O 1
ATOM 719 N N . SER A 1 92 ? 21.135 -14.143 -22.378 1.00 60.81 92 SER A N 1
ATOM 720 C CA . SER A 1 92 ? 21.617 -14.224 -23.757 1.00 60.81 92 SER A CA 1
ATOM 721 C C . SER A 1 92 ? 23.004 -13.570 -23.864 1.00 60.81 92 SER A C 1
ATOM 723 O O . SER A 1 92 ? 23.280 -12.608 -23.134 1.00 60.81 92 SER A O 1
ATOM 725 N N . PRO A 1 93 ? 23.887 -14.020 -24.772 1.00 57.59 93 PRO A N 1
ATOM 726 C CA . PRO A 1 93 ? 25.186 -13.382 -24.985 1.00 57.59 93 PRO A CA 1
ATOM 727 C C . PRO A 1 93 ? 25.059 -11.870 -25.236 1.00 57.59 93 PRO A C 1
ATOM 729 O O . PRO A 1 93 ? 25.862 -11.096 -24.733 1.00 57.59 93 PRO A O 1
ATOM 732 N N . GLU A 1 94 ? 23.980 -11.429 -25.892 1.00 59.31 94 GLU A N 1
ATOM 733 C CA . GLU A 1 94 ? 23.660 -10.012 -26.137 1.00 59.31 94 GLU A CA 1
ATOM 734 C C . GLU A 1 94 ? 23.428 -9.185 -24.862 1.00 59.31 94 GLU A C 1
ATOM 736 O O . GLU A 1 94 ? 23.652 -7.969 -24.835 1.00 59.31 94 GLU A O 1
ATOM 741 N N . SER A 1 95 ? 22.980 -9.836 -23.786 1.00 62.22 95 SER A N 1
ATOM 742 C CA . SER A 1 95 ? 22.776 -9.213 -22.479 1.00 62.22 95 SER A CA 1
ATOM 743 C C . SER A 1 95 ? 24.072 -9.073 -21.675 1.00 62.22 95 SER A C 1
ATOM 745 O O . SER A 1 95 ? 24.063 -8.430 -20.625 1.00 62.22 95 SER A O 1
ATOM 747 N N . THR A 1 96 ? 25.197 -9.602 -22.170 1.00 64.31 96 THR A N 1
ATOM 748 C CA . THR A 1 96 ? 26.477 -9.659 -21.452 1.00 64.31 96 THR A CA 1
ATOM 749 C C . THR A 1 96 ? 27.607 -9.079 -22.302 1.00 64.31 96 THR A C 1
ATOM 751 O O . THR A 1 96 ? 27.950 -9.609 -23.348 1.00 64.31 96 THR A O 1
ATOM 754 N N . GLN A 1 97 ? 28.242 -8.002 -21.839 1.00 63.62 97 GLN A N 1
ATOM 755 C CA . GLN A 1 97 ? 29.442 -7.437 -22.465 1.00 63.62 97 GLN A CA 1
ATOM 756 C C . GLN A 1 97 ? 30.613 -7.588 -21.489 1.00 63.62 97 GLN A C 1
ATOM 758 O O . GLN A 1 97 ? 30.535 -7.116 -20.353 1.00 63.62 97 GLN A O 1
ATOM 763 N N . ASN A 1 98 ? 31.684 -8.276 -21.899 1.00 65.06 98 ASN A N 1
ATOM 764 C CA . ASN A 1 98 ? 32.871 -8.553 -21.071 1.00 65.06 98 ASN A CA 1
ATOM 765 C C . ASN A 1 98 ? 32.532 -9.183 -19.700 1.00 65.06 98 ASN A C 1
ATOM 767 O O . ASN A 1 98 ? 33.026 -8.746 -18.661 1.00 65.06 98 ASN A O 1
ATOM 771 N N . GLY A 1 99 ? 31.616 -10.159 -19.674 1.00 66.44 99 GLY A N 1
ATOM 772 C CA . GLY A 1 99 ? 31.188 -10.832 -18.438 1.00 66.44 99 GLY A CA 1
ATOM 773 C C . GLY A 1 99 ? 30.319 -9.980 -17.497 1.00 66.44 99 GLY A C 1
ATOM 774 O O . GLY A 1 99 ? 29.980 -10.426 -16.402 1.00 66.44 99 GLY A O 1
ATOM 775 N N . ARG A 1 100 ? 29.927 -8.760 -17.900 1.00 69.44 100 ARG A N 1
ATOM 776 C CA . ARG A 1 100 ? 29.014 -7.885 -17.149 1.00 69.44 100 ARG A CA 1
ATOM 777 C C . ARG A 1 100 ? 27.678 -7.748 -17.871 1.00 69.44 100 ARG A C 1
ATOM 779 O O . ARG A 1 100 ? 27.633 -7.520 -19.075 1.00 69.44 100 ARG A O 1
ATOM 786 N N . VAL A 1 101 ? 26.582 -7.838 -17.118 1.00 73.12 101 VAL A N 1
ATOM 787 C CA . VAL A 1 101 ? 25.231 -7.635 -17.658 1.00 73.12 101 VAL A CA 1
ATOM 788 C C . VAL A 1 101 ? 25.083 -6.190 -18.153 1.00 73.12 101 VAL A C 1
ATOM 790 O O . VAL A 1 101 ? 25.281 -5.245 -17.385 1.00 73.12 101 VAL A O 1
ATOM 793 N N . ARG A 1 102 ? 24.738 -6.014 -19.433 1.00 75.75 102 ARG A N 1
ATOM 794 C CA . ARG A 1 102 ? 24.574 -4.716 -20.101 1.00 75.75 102 ARG A CA 1
ATOM 795 C C . ARG A 1 102 ? 23.453 -3.923 -19.435 1.00 75.75 102 ARG A C 1
ATOM 797 O O . ARG A 1 102 ? 22.433 -4.486 -19.055 1.00 75.75 102 ARG A O 1
ATOM 804 N N . SER A 1 103 ? 23.594 -2.607 -19.295 1.00 79.00 103 SER A N 1
ATOM 805 C CA . SER A 1 103 ? 22.486 -1.782 -18.802 1.00 79.00 103 SER A CA 1
ATOM 806 C C . SER A 1 103 ? 21.405 -1.632 -19.870 1.00 79.00 103 SER A C 1
ATOM 808 O O . SER A 1 103 ? 21.698 -1.142 -20.959 1.00 79.00 103 SER A O 1
ATOM 810 N N . LYS A 1 104 ? 20.161 -1.989 -19.540 1.00 87.25 104 LYS A N 1
ATOM 811 C CA . LYS A 1 104 ? 18.988 -1.714 -20.377 1.00 87.25 104 LYS A CA 1
ATOM 812 C C . LYS A 1 104 ? 18.396 -0.359 -19.984 1.00 87.25 104 LYS A C 1
ATOM 814 O O . LYS A 1 104 ? 18.256 -0.082 -18.793 1.00 87.25 104 LYS A O 1
ATOM 819 N N . ARG A 1 105 ? 18.085 0.488 -20.965 1.00 90.31 105 ARG A N 1
ATOM 820 C CA . ARG A 1 105 ? 17.455 1.802 -20.762 1.00 90.31 105 ARG A CA 1
ATOM 821 C C . ARG A 1 105 ? 16.099 1.821 -21.456 1.00 90.31 105 ARG A C 1
ATOM 823 O O . ARG A 1 105 ? 15.943 1.183 -22.495 1.00 90.31 105 ARG A O 1
ATOM 830 N N . VAL A 1 106 ? 15.123 2.475 -20.840 1.00 91.50 106 VAL A N 1
ATOM 831 C CA . VAL A 1 106 ? 13.760 2.627 -21.364 1.00 91.50 106 VAL A CA 1
ATOM 832 C C . VAL A 1 106 ? 13.322 4.073 -21.194 1.00 91.50 106 VAL A C 1
ATOM 834 O O . VAL A 1 106 ? 13.696 4.707 -20.212 1.00 91.50 106 VAL A O 1
ATOM 837 N N . PHE A 1 107 ? 12.532 4.591 -22.128 1.00 91.69 107 PHE A N 1
ATOM 838 C CA . PHE A 1 107 ? 11.958 5.930 -22.026 1.00 91.69 107 PHE A CA 1
ATOM 839 C C . PHE A 1 107 ? 10.544 5.835 -21.457 1.00 91.69 107 PHE A C 1
ATOM 841 O O . PHE A 1 107 ? 9.720 5.078 -21.967 1.00 91.69 107 PHE A O 1
ATOM 848 N N . VAL A 1 108 ? 10.269 6.590 -20.396 1.00 89.81 108 VAL A N 1
ATOM 849 C CA . VAL A 1 108 ? 8.944 6.704 -19.779 1.00 89.81 108 VAL A CA 1
ATOM 850 C C . VAL A 1 108 ? 8.590 8.179 -19.703 1.00 89.81 108 VAL A C 1
ATOM 852 O O . VAL A 1 108 ? 9.306 8.940 -19.058 1.00 89.81 108 VAL A O 1
ATOM 855 N N . ASN A 1 109 ? 7.511 8.584 -20.380 1.00 88.19 109 ASN A N 1
ATOM 856 C CA . ASN A 1 109 ? 7.029 9.972 -20.420 1.00 88.19 109 ASN A CA 1
ATOM 857 C C . ASN A 1 109 ? 8.158 10.993 -20.689 1.00 88.19 109 ASN A C 1
ATOM 859 O O . ASN A 1 109 ? 8.299 11.993 -19.991 1.00 88.19 109 ASN A O 1
ATOM 863 N N . GLY A 1 110 ? 9.018 10.694 -21.670 1.00 84.44 110 GLY A N 1
ATOM 864 C CA . GLY A 1 110 ? 10.144 11.552 -22.061 1.00 84.44 110 GLY A CA 1
ATOM 865 C C . GLY A 1 110 ? 11.383 11.479 -21.157 1.00 84.44 110 GLY A C 1
ATOM 866 O O . GLY A 1 110 ? 12.387 12.108 -21.471 1.00 84.44 110 GLY A O 1
ATOM 867 N N . SER A 1 111 ? 11.360 10.692 -20.076 1.00 88.00 111 SER A N 1
ATOM 868 C CA . SER A 1 111 ? 12.507 10.497 -19.178 1.00 88.00 111 SER A CA 1
ATOM 869 C C . SER A 1 111 ? 13.178 9.140 -19.399 1.00 88.00 111 SER A C 1
ATOM 871 O O . SER A 1 111 ? 12.509 8.107 -19.449 1.00 88.00 111 SER A O 1
ATOM 873 N N . GLU A 1 112 ? 14.509 9.120 -19.507 1.00 90.81 112 GLU A N 1
ATOM 874 C CA . GLU A 1 112 ? 15.282 7.881 -19.650 1.00 90.81 112 GLU A CA 1
ATOM 875 C C . GLU A 1 112 ? 15.508 7.213 -18.282 1.00 90.81 112 GLU A C 1
ATOM 877 O O . GLU A 1 112 ? 16.132 7.774 -17.382 1.00 90.81 112 GLU A O 1
ATOM 882 N N . LEU A 1 113 ? 15.030 5.977 -18.126 1.00 89.94 113 LEU A N 1
ATOM 883 C CA . LEU A 1 113 ? 15.198 5.164 -16.925 1.00 89.94 113 LEU A CA 1
ATOM 884 C C . LEU A 1 113 ? 16.157 4.002 -17.186 1.00 89.94 113 LEU A C 1
ATOM 886 O O . LEU A 1 113 ? 15.973 3.190 -18.097 1.00 89.94 113 LEU A O 1
ATOM 890 N N . LYS A 1 114 ? 17.171 3.869 -16.326 1.00 90.06 114 LYS A N 1
ATOM 891 C CA . LYS A 1 114 ? 18.099 2.731 -16.337 1.00 90.06 114 LYS A CA 1
ATOM 892 C C . LYS A 1 114 ? 17.508 1.559 -15.555 1.00 90.06 114 LYS A C 1
ATOM 894 O O . LYS A 1 114 ? 17.411 1.603 -14.328 1.00 90.06 114 LYS A O 1
ATOM 899 N N . LEU A 1 115 ? 17.177 0.476 -16.253 1.00 91.88 115 LEU A N 1
ATOM 900 C CA . LEU A 1 115 ? 16.674 -0.745 -15.633 1.00 91.88 115 LEU A CA 1
ATOM 901 C C . LEU A 1 115 ? 17.792 -1.489 -14.903 1.00 91.88 115 LEU A C 1
ATOM 903 O O . LEU A 1 115 ? 18.914 -1.642 -15.398 1.00 91.88 115 LEU A O 1
ATOM 907 N N . LYS A 1 116 ? 17.465 -1.998 -13.714 1.00 90.94 116 LYS A N 1
ATOM 908 C CA . LYS A 1 116 ? 18.385 -2.793 -12.898 1.00 90.94 116 LYS A CA 1
ATOM 909 C C . LYS A 1 116 ? 18.149 -4.278 -13.156 1.00 90.94 116 LYS A C 1
ATOM 911 O O . LYS A 1 116 ? 17.036 -4.767 -12.995 1.00 90.94 116 LYS A O 1
ATOM 916 N N . TYR A 1 117 ? 19.202 -5.022 -13.464 1.00 91.75 117 TYR A N 1
ATOM 917 C CA . TYR A 1 117 ? 19.105 -6.474 -13.594 1.00 91.75 117 TYR A CA 1
ATOM 918 C C . TYR A 1 117 ? 18.954 -7.148 -12.220 1.00 91.75 117 TYR A C 1
ATOM 920 O O . TYR A 1 117 ? 19.679 -6.814 -11.279 1.00 91.75 117 TYR A O 1
ATOM 928 N N . CYS A 1 118 ? 18.008 -8.076 -12.089 1.00 93.19 118 CYS A N 1
ATOM 929 C CA . CYS A 1 118 ? 17.897 -8.971 -10.943 1.00 93.19 118 CYS A CA 1
ATOM 930 C C . CYS A 1 118 ? 18.616 -10.281 -11.271 1.00 93.19 118 CYS A C 1
ATOM 932 O O . CYS A 1 118 ? 18.218 -10.997 -12.185 1.00 93.19 118 CYS A O 1
ATOM 934 N N . ARG A 1 119 ? 19.660 -10.612 -10.505 1.00 90.75 119 ARG A N 1
ATOM 935 C CA . ARG A 1 119 ? 20.434 -11.847 -10.708 1.00 90.75 119 ARG A CA 1
ATOM 936 C C . ARG A 1 119 ? 19.688 -13.102 -10.250 1.00 90.75 119 ARG A C 1
ATOM 938 O O . ARG A 1 119 ? 19.902 -14.156 -10.829 1.00 90.75 119 ARG A O 1
ATOM 945 N N . ILE A 1 120 ? 18.811 -12.966 -9.254 1.00 92.31 120 ILE A N 1
ATOM 946 C CA . ILE A 1 120 ? 18.046 -14.073 -8.662 1.00 92.31 120 ILE A CA 1
ATOM 947 C C . ILE A 1 120 ? 16.934 -14.520 -9.619 1.00 92.31 120 ILE A C 1
ATOM 949 O O . ILE A 1 120 ? 16.854 -15.685 -9.990 1.00 92.31 120 ILE A O 1
ATOM 953 N N . CYS A 1 121 ? 16.118 -13.573 -10.089 1.00 93.62 121 CYS A N 1
ATOM 954 C CA . CYS A 1 121 ? 15.038 -13.844 -11.040 1.00 93.62 121 CYS A CA 1
ATOM 955 C C . CYS A 1 121 ? 15.504 -13.859 -12.509 1.00 93.62 121 CYS A C 1
ATOM 957 O O . CYS A 1 121 ? 14.697 -14.144 -13.385 1.00 93.62 121 CYS A O 1
ATOM 959 N N . LYS A 1 122 ? 16.776 -13.525 -12.780 1.00 92.31 122 LYS A N 1
ATOM 960 C CA . LYS A 1 122 ? 17.404 -13.457 -14.116 1.00 92.31 122 LYS A CA 1
ATOM 961 C C . LYS A 1 122 ? 16.675 -12.557 -15.132 1.00 92.31 122 LYS A C 1
ATOM 963 O O . LYS A 1 122 ? 16.640 -12.833 -16.327 1.00 92.31 122 LYS A O 1
ATOM 968 N N . ILE A 1 123 ? 16.115 -11.443 -14.664 1.00 92.25 123 ILE A N 1
ATOM 969 C CA . ILE A 1 123 ? 15.368 -10.487 -15.497 1.00 92.25 123 ILE A CA 1
ATOM 970 C C . ILE A 1 123 ? 15.932 -9.073 -15.385 1.00 92.25 123 ILE A C 1
ATOM 972 O O . ILE A 1 123 ? 16.413 -8.648 -14.330 1.00 92.25 123 ILE A O 1
ATOM 976 N N . TYR A 1 124 ? 15.781 -8.287 -16.450 1.00 92.88 124 TYR A N 1
ATOM 977 C CA . TYR A 1 124 ? 15.775 -6.834 -16.306 1.00 92.88 124 TYR A CA 1
ATOM 978 C C . TYR A 1 124 ? 14.477 -6.430 -15.628 1.00 92.88 124 TYR A C 1
ATOM 980 O O . TYR A 1 124 ? 13.407 -6.586 -16.210 1.00 92.88 124 TYR A O 1
ATOM 988 N N . ARG A 1 125 ? 14.582 -5.917 -14.402 1.00 94.25 125 ARG A N 1
ATOM 989 C CA . ARG A 1 125 ? 13.426 -5.446 -13.643 1.00 94.25 125 ARG A CA 1
ATOM 990 C C . ARG A 1 125 ? 12.724 -4.339 -14.432 1.00 94.25 125 ARG A C 1
ATOM 992 O O . ARG A 1 125 ? 13.396 -3.348 -14.737 1.00 94.25 125 ARG A O 1
ATOM 999 N N . PRO A 1 126 ? 11.428 -4.486 -14.767 1.00 94.62 126 PRO A N 1
ATOM 1000 C CA . PRO A 1 126 ? 10.618 -3.388 -15.279 1.00 94.62 126 PRO A CA 1
ATOM 1001 C C . PRO A 1 126 ? 10.725 -2.144 -14.394 1.00 94.62 126 PRO A C 1
ATOM 1003 O O . PRO A 1 126 ? 11.096 -2.233 -13.216 1.00 94.62 126 PRO A O 1
ATOM 1006 N N . ALA A 1 127 ? 10.407 -0.978 -14.953 1.00 94.31 127 ALA A N 1
ATOM 1007 C CA . ALA A 1 127 ? 10.387 0.256 -14.178 1.00 94.31 127 ALA A CA 1
ATOM 1008 C C . ALA A 1 127 ? 9.492 0.092 -12.935 1.00 94.31 127 ALA A C 1
ATOM 1010 O O . ALA A 1 127 ? 8.473 -0.589 -12.993 1.00 94.31 127 ALA A O 1
ATOM 1011 N N . ARG A 1 128 ? 9.904 0.685 -11.808 1.00 95.81 128 ARG A N 1
ATOM 1012 C CA . ARG A 1 128 ? 9.210 0.610 -10.504 1.00 95.81 128 ARG A CA 1
ATOM 1013 C C . ARG A 1 128 ? 9.118 -0.788 -9.866 1.00 95.81 128 ARG A C 1
ATOM 1015 O O . ARG A 1 128 ? 8.571 -0.927 -8.779 1.00 95.81 128 ARG A O 1
ATOM 1022 N N . SER A 1 129 ? 9.687 -1.832 -10.475 1.00 97.12 129 SER A N 1
ATOM 1023 C CA . SER A 1 129 ? 9.715 -3.173 -9.874 1.00 97.12 129 SER A CA 1
ATOM 1024 C C . SER A 1 129 ? 10.944 -3.397 -8.983 1.00 97.12 129 SER A C 1
ATOM 1026 O O . SER A 1 129 ? 12.061 -2.942 -9.270 1.00 97.12 129 SER A O 1
ATOM 1028 N N . CYS A 1 130 ? 10.766 -4.156 -7.901 1.00 97.19 130 CYS A N 1
ATOM 1029 C CA . CYS A 1 130 ? 11.843 -4.511 -6.977 1.00 97.19 130 CYS A CA 1
ATOM 1030 C C . CYS A 1 130 ? 11.838 -6.000 -6.643 1.00 97.19 130 CYS A C 1
ATOM 1032 O O . CYS A 1 130 ? 10.800 -6.648 -6.633 1.00 97.19 130 CYS A O 1
ATOM 1034 N N . HIS A 1 131 ? 13.027 -6.549 -6.384 1.00 97.94 131 HIS A N 1
ATOM 1035 C CA . HIS A 1 131 ? 13.150 -7.891 -5.827 1.00 97.94 131 HIS A CA 1
ATOM 1036 C C . HIS A 1 131 ? 12.993 -7.798 -4.310 1.00 97.94 131 HIS A C 1
ATOM 1038 O O . HIS A 1 131 ? 13.807 -7.142 -3.655 1.00 97.94 131 HIS A O 1
ATOM 1044 N N . CYS A 1 132 ? 11.953 -8.427 -3.773 1.00 98.25 132 CYS A N 1
ATOM 1045 C CA . CYS A 1 132 ? 11.789 -8.589 -2.341 1.00 98.25 132 CYS A CA 1
ATOM 1046 C C . CYS A 1 132 ? 12.517 -9.859 -1.912 1.00 98.25 132 CYS A C 1
ATOM 1048 O O . CYS A 1 132 ? 12.167 -10.943 -2.363 1.00 98.25 132 CYS A O 1
ATOM 1050 N N . ILE A 1 133 ? 13.504 -9.714 -1.031 1.00 96.94 133 ILE A N 1
ATOM 1051 C CA . ILE A 1 133 ? 14.289 -10.843 -0.518 1.00 96.94 133 ILE A CA 1
ATOM 1052 C C . ILE A 1 133 ? 13.420 -11.745 0.370 1.00 96.94 133 ILE A C 1
ATOM 1054 O O . ILE A 1 133 ? 13.570 -12.957 0.335 1.00 96.94 133 ILE A O 1
ATOM 1058 N N . VAL A 1 134 ? 12.481 -11.162 1.128 1.00 97.44 134 VAL A N 1
ATOM 1059 C CA . VAL A 1 134 ? 11.598 -11.912 2.040 1.00 97.44 134 VAL A CA 1
ATOM 1060 C C . VAL A 1 134 ? 10.641 -12.818 1.266 1.00 97.44 134 VAL A C 1
ATOM 1062 O O . VAL A 1 134 ? 10.494 -13.985 1.598 1.00 97.44 134 VAL A O 1
ATOM 1065 N N . CYS A 1 135 ? 10.012 -12.295 0.211 1.00 96.75 135 CYS A N 1
ATOM 1066 C CA . CYS A 1 135 ? 9.116 -13.078 -0.642 1.00 96.75 135 CYS A CA 1
ATOM 1067 C C . CYS A 1 135 ? 9.849 -13.839 -1.757 1.00 96.75 135 CYS A C 1
ATOM 1069 O O . CYS A 1 135 ? 9.180 -14.489 -2.553 1.00 96.75 135 CYS A O 1
ATOM 1071 N N . ASP A 1 136 ? 11.174 -13.688 -1.866 1.00 97.00 136 ASP A N 1
ATOM 1072 C CA . ASP A 1 136 ? 12.032 -14.192 -2.946 1.00 97.00 136 ASP A CA 1
ATOM 1073 C C . ASP A 1 136 ? 11.404 -14.050 -4.345 1.00 97.00 136 ASP A C 1
ATOM 1075 O O . ASP A 1 136 ? 11.304 -14.990 -5.128 1.00 97.00 136 ASP A O 1
ATOM 1079 N N . ASN A 1 137 ? 10.908 -12.859 -4.670 1.00 96.44 137 ASN A N 1
ATOM 1080 C CA . ASN A 1 137 ? 10.265 -12.599 -5.956 1.00 96.44 137 ASN A CA 1
ATOM 1081 C C . ASN A 1 137 ? 10.474 -11.148 -6.390 1.00 96.44 137 ASN A C 1
ATOM 1083 O O . ASN A 1 137 ? 10.522 -10.223 -5.573 1.00 96.44 137 ASN A O 1
ATOM 1087 N N . CYS A 1 138 ? 10.589 -10.932 -7.702 1.00 98.06 138 CYS A N 1
ATOM 1088 C CA . CYS A 1 138 ? 10.425 -9.598 -8.268 1.00 98.06 138 CYS A CA 1
ATOM 1089 C C . CYS A 1 138 ? 8.939 -9.253 -8.320 1.00 98.06 138 CYS A C 1
ATOM 1091 O O . CYS A 1 138 ? 8.157 -10.007 -8.888 1.00 98.06 138 CYS A O 1
ATOM 1093 N N . VAL A 1 139 ? 8.572 -8.110 -7.749 1.00 98.38 139 VAL A N 1
ATOM 1094 C CA . VAL A 1 139 ? 7.195 -7.612 -7.705 1.00 98.38 139 VAL A CA 1
ATOM 1095 C C . VAL A 1 139 ? 7.113 -6.339 -8.535 1.00 98.38 139 VAL A C 1
ATOM 1097 O O . VAL A 1 139 ? 7.959 -5.448 -8.408 1.00 98.38 139 VAL A O 1
ATOM 1100 N N . ASP A 1 140 ? 6.124 -6.291 -9.419 1.00 97.69 140 ASP A N 1
ATOM 1101 C CA . ASP A 1 140 ? 5.831 -5.151 -10.278 1.00 97.69 140 ASP A CA 1
ATOM 1102 C C . ASP A 1 140 ? 5.204 -4.003 -9.480 1.00 97.69 140 ASP A C 1
ATOM 1104 O O . ASP A 1 140 ? 4.430 -4.243 -8.551 1.00 97.69 140 ASP A O 1
ATOM 1108 N N . ASN A 1 141 ? 5.554 -2.766 -9.841 1.00 96.94 141 ASN A N 1
ATOM 1109 C CA . ASN A 1 141 ? 5.193 -1.547 -9.105 1.00 96.94 141 ASN A CA 1
ATOM 1110 C C . ASN A 1 141 ? 5.294 -1.724 -7.572 1.00 96.94 141 ASN A C 1
ATOM 1112 O O . ASN A 1 141 ? 4.311 -1.579 -6.846 1.00 96.94 141 ASN A O 1
ATOM 1116 N N . PHE A 1 142 ? 6.467 -2.159 -7.103 1.00 98.44 142 PHE A N 1
ATOM 1117 C CA . PHE A 1 142 ? 6.680 -2.584 -5.721 1.00 98.44 142 PHE A CA 1
ATOM 1118 C C . PHE A 1 142 ? 6.568 -1.404 -4.758 1.00 98.44 142 PHE A C 1
ATOM 1120 O O . PHE A 1 142 ? 7.324 -0.440 -4.874 1.00 98.44 142 PHE A O 1
ATOM 1127 N N . ASP A 1 143 ? 5.690 -1.531 -3.765 1.00 98.50 143 ASP A N 1
ATOM 1128 C CA . ASP A 1 143 ? 5.492 -0.511 -2.744 1.00 98.50 143 ASP A CA 1
ATOM 1129 C C . ASP A 1 143 ? 6.308 -0.807 -1.486 1.00 98.50 143 ASP A C 1
ATOM 1131 O O . ASP A 1 143 ? 7.207 -0.046 -1.135 1.00 98.50 143 ASP A O 1
ATOM 1135 N N . HIS A 1 144 ? 6.053 -1.943 -0.841 1.00 98.38 144 HIS A N 1
ATOM 1136 C CA . HIS A 1 144 ? 6.841 -2.431 0.288 1.00 98.38 144 HIS A CA 1
ATOM 1137 C C . HIS A 1 144 ? 6.544 -3.910 0.561 1.00 98.38 144 HIS A C 1
ATOM 1139 O O . HIS A 1 144 ? 5.615 -4.496 0.012 1.00 98.38 144 HIS A O 1
ATOM 1145 N N . HIS A 1 145 ? 7.334 -4.538 1.429 1.00 98.44 145 HIS A N 1
ATOM 1146 C CA . HIS A 1 145 ? 6.933 -5.785 2.075 1.00 98.44 145 HIS A CA 1
ATOM 1147 C C . HIS A 1 145 ? 6.267 -5.434 3.402 1.00 98.44 145 HIS A C 1
ATOM 1149 O O . HIS A 1 145 ? 6.895 -4.762 4.218 1.00 98.44 145 HIS A O 1
ATOM 1155 N N . CYS A 1 146 ? 5.015 -5.845 3.602 1.00 97.94 146 CYS A N 1
ATOM 1156 C CA . CYS A 1 146 ? 4.246 -5.497 4.789 1.00 97.94 146 CYS A CA 1
ATOM 1157 C C . CYS A 1 146 ? 4.260 -6.657 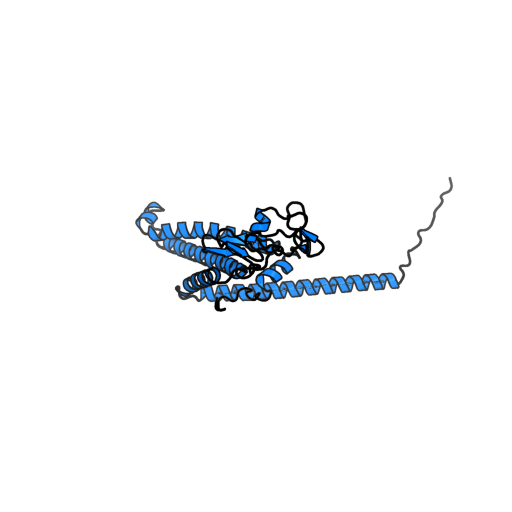5.797 1.00 97.94 146 CYS A C 1
ATOM 1159 O O . CYS A 1 146 ? 3.602 -7.671 5.545 1.00 97.94 146 CYS A O 1
ATOM 1161 N N . PRO A 1 147 ? 4.940 -6.525 6.953 1.00 95.88 147 PRO A N 1
ATOM 1162 C CA . PRO A 1 147 ? 4.989 -7.592 7.954 1.00 95.88 147 PRO A CA 1
ATOM 1163 C C . PRO A 1 147 ? 3.616 -7.914 8.555 1.00 95.88 147 PRO A C 1
ATOM 1165 O O . PRO A 1 147 ? 3.362 -9.053 8.922 1.00 95.88 147 PRO A O 1
ATOM 1168 N N . TRP A 1 148 ? 2.722 -6.922 8.621 1.00 93.62 148 TRP A N 1
ATOM 1169 C CA . TRP A 1 148 ? 1.374 -7.065 9.183 1.00 93.62 148 TRP A CA 1
ATOM 1170 C C . TRP A 1 148 ? 0.446 -7.911 8.310 1.00 93.62 148 TRP A C 1
ATOM 1172 O O . TRP A 1 148 ? -0.437 -8.589 8.819 1.00 93.62 148 TRP A O 1
ATOM 1182 N N . ILE A 1 149 ? 0.653 -7.860 6.994 1.00 95.19 149 ILE A N 1
ATOM 1183 C CA . ILE A 1 149 ? -0.122 -8.621 6.008 1.00 95.19 149 ILE A CA 1
ATOM 1184 C C . ILE A 1 149 ? 0.569 -9.956 5.693 1.00 95.19 149 ILE A C 1
ATOM 1186 O O . ILE A 1 149 ? -0.092 -10.915 5.298 1.00 95.19 149 ILE A O 1
ATOM 1190 N N . GLY A 1 150 ? 1.894 -10.020 5.863 1.00 95.25 150 GLY A N 1
ATOM 1191 C CA . GLY A 1 150 ? 2.710 -11.193 5.553 1.00 95.25 150 GLY A CA 1
ATOM 1192 C C . GLY A 1 150 ? 3.058 -11.333 4.069 1.00 95.25 150 GLY A C 1
ATOM 1193 O O . GLY A 1 150 ? 3.433 -12.416 3.630 1.00 95.25 150 GLY A O 1
ATOM 1194 N N . GLN A 1 151 ? 2.937 -10.263 3.275 1.00 96.19 151 GLN A N 1
ATOM 1195 C CA . GLN A 1 151 ? 3.287 -10.283 1.853 1.00 96.19 151 GLN A CA 1
ATOM 1196 C C . GLN A 1 151 ? 3.718 -8.912 1.316 1.00 96.19 151 GLN A C 1
ATOM 1198 O O . GLN A 1 151 ? 3.632 -7.884 1.992 1.00 96.19 151 GLN A O 1
ATOM 1203 N N . CYS A 1 152 ? 4.203 -8.896 0.073 1.00 98.56 152 CYS A N 1
ATOM 1204 C CA . CYS A 1 152 ? 4.458 -7.654 -0.646 1.00 98.56 152 CYS A CA 1
ATOM 1205 C C . CYS A 1 152 ? 3.168 -6.912 -0.984 1.00 98.56 152 CYS A C 1
ATOM 1207 O O . CYS A 1 152 ? 2.178 -7.520 -1.367 1.00 98.56 152 CYS A O 1
ATOM 1209 N N . ILE A 1 153 ? 3.225 -5.588 -0.934 1.00 98.62 153 ILE A N 1
ATOM 1210 C CA . ILE A 1 153 ? 2.248 -4.699 -1.548 1.00 98.62 153 ILE A CA 1
ATOM 1211 C C . ILE A 1 153 ? 2.852 -4.197 -2.863 1.00 98.62 153 ILE A C 1
ATOM 1213 O O . ILE A 1 153 ? 3.993 -3.726 -2.897 1.00 98.62 153 ILE A O 1
ATOM 1217 N N . GLY A 1 154 ? 2.112 -4.341 -3.956 1.00 98.00 154 GLY A N 1
ATOM 1218 C CA . GLY A 1 154 ? 2.554 -4.001 -5.304 1.00 98.00 154 GLY A CA 1
ATOM 1219 C C . GLY A 1 154 ? 1.388 -3.764 -6.256 1.00 98.00 154 GLY A C 1
ATOM 1220 O O . GLY A 1 154 ? 0.251 -3.566 -5.829 1.00 98.00 154 GLY A O 1
ATOM 1221 N N . LEU A 1 155 ? 1.666 -3.797 -7.561 1.00 97.00 155 LEU A N 1
ATOM 1222 C CA . LEU A 1 155 ? 0.737 -3.401 -8.625 1.00 97.00 155 LEU A CA 1
ATOM 1223 C C . LEU A 1 155 ? -0.701 -3.915 -8.451 1.00 97.00 155 LEU A C 1
ATOM 1225 O O . LEU A 1 155 ? -1.652 -3.167 -8.666 1.00 97.00 155 LEU A O 1
ATOM 1229 N N . ARG A 1 156 ? -0.864 -5.197 -8.117 1.00 95.69 156 ARG A N 1
ATOM 1230 C CA . ARG A 1 156 ? -2.175 -5.860 -8.146 1.00 95.69 156 ARG A CA 1
ATOM 1231 C C . ARG A 1 156 ? -2.962 -5.696 -6.851 1.00 95.69 156 ARG A C 1
ATOM 1233 O O . ARG A 1 156 ? -4.175 -5.580 -6.912 1.00 95.69 156 ARG A O 1
ATOM 1240 N N . ASN A 1 157 ? -2.315 -5.686 -5.690 1.00 95.94 157 ASN A N 1
ATOM 1241 C CA . ASN A 1 157 ? -3.006 -5.643 -4.396 1.00 95.94 157 ASN A CA 1
ATOM 1242 C C . ASN A 1 157 ? -2.983 -4.258 -3.725 1.00 95.94 157 ASN A C 1
ATOM 1244 O O . ASN A 1 157 ? -3.669 -4.075 -2.722 1.00 95.94 157 ASN A O 1
ATOM 1248 N N . TYR A 1 158 ? -2.276 -3.266 -4.283 1.00 97.50 158 TYR A N 1
ATOM 1249 C CA . TYR A 1 158 ? -2.152 -1.925 -3.695 1.00 97.50 158 TYR A CA 1
ATOM 1250 C C . TYR A 1 158 ? -3.500 -1.256 -3.394 1.00 97.50 158 TYR A C 1
ATOM 1252 O O . TYR A 1 158 ? -3.690 -0.706 -2.314 1.00 97.50 158 TYR A O 1
ATOM 1260 N N . ARG A 1 159 ? -4.478 -1.348 -4.307 1.00 94.25 159 ARG A N 1
ATOM 1261 C CA . ARG A 1 159 ? -5.820 -0.767 -4.092 1.00 94.25 159 ARG A CA 1
ATOM 1262 C C . ARG A 1 159 ? -6.539 -1.378 -2.905 1.00 94.25 159 ARG A C 1
ATOM 1264 O O . ARG A 1 159 ? -7.193 -0.669 -2.150 1.00 94.25 159 ARG A O 1
ATOM 1271 N N . LEU A 1 160 ? -6.429 -2.696 -2.768 1.00 93.94 160 LEU A N 1
ATOM 1272 C CA . LEU A 1 160 ? -7.032 -3.417 -1.660 1.00 93.94 160 LEU A CA 1
ATOM 1273 C C . LEU A 1 160 ? -6.319 -3.064 -0.360 1.00 93.94 160 LEU A C 1
ATOM 1275 O O . LEU A 1 160 ? -6.978 -2.831 0.636 1.00 93.94 160 L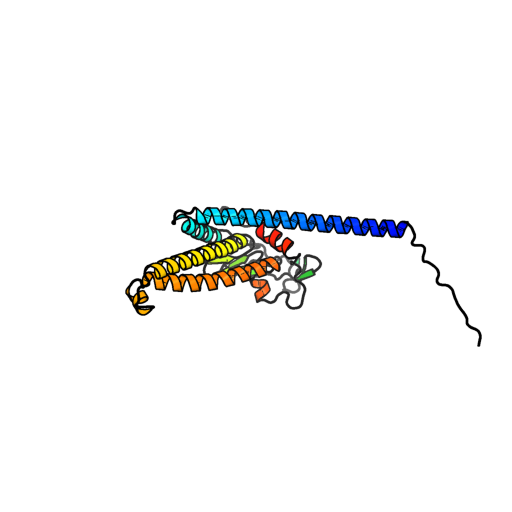EU A O 1
ATOM 1279 N N . TYR A 1 161 ? -4.995 -2.921 -0.384 1.00 96.88 161 TYR A N 1
ATOM 1280 C CA . TYR A 1 161 ? -4.244 -2.459 0.777 1.00 96.88 161 TYR A CA 1
ATOM 1281 C C . TYR A 1 161 ? -4.681 -1.054 1.224 1.00 96.88 161 TYR A C 1
ATOM 1283 O O . TYR A 1 161 ? -4.961 -0.848 2.400 1.00 96.88 161 TYR A O 1
ATOM 1291 N N . VAL A 1 162 ? -4.829 -0.099 0.301 1.00 96.38 162 VAL A N 1
ATOM 1292 C CA . VAL A 1 162 ? -5.332 1.247 0.632 1.00 96.38 162 VAL A CA 1
ATOM 1293 C C . VAL A 1 162 ? -6.769 1.187 1.160 1.00 96.38 162 VAL A C 1
ATOM 1295 O O . VAL A 1 162 ? -7.089 1.855 2.141 1.00 96.38 162 VAL A O 1
ATOM 1298 N N . LEU A 1 163 ? -7.627 0.353 0.564 1.00 93.25 163 LEU A N 1
ATOM 1299 C CA . LEU A 1 163 ? -8.991 0.135 1.048 1.00 93.25 163 LEU A CA 1
ATOM 1300 C C . LEU A 1 163 ? -9.009 -0.467 2.463 1.00 93.25 163 LEU A C 1
ATOM 1302 O O . LEU A 1 163 ? -9.784 -0.009 3.300 1.00 93.25 163 LEU A O 1
ATOM 1306 N N . LEU A 1 164 ? -8.131 -1.429 2.753 1.00 93.94 164 LEU A N 1
ATOM 1307 C CA . LEU A 1 164 ? -7.950 -2.005 4.084 1.00 93.94 164 LEU A CA 1
ATOM 1308 C C . LEU A 1 164 ? -7.572 -0.927 5.101 1.00 93.94 164 LEU A C 1
ATOM 1310 O O . LEU A 1 164 ? -8.167 -0.893 6.173 1.00 93.94 164 LEU A O 1
ATOM 1314 N N . LEU A 1 165 ? -6.633 -0.033 4.768 1.00 96.75 165 LEU A N 1
ATOM 1315 C CA . LEU A 1 165 ? -6.244 1.069 5.654 1.00 96.75 165 LEU A CA 1
ATOM 1316 C C . LEU A 1 165 ? -7.430 1.988 5.971 1.00 96.75 165 LEU A C 1
ATOM 1318 O O . LEU A 1 165 ? -7.659 2.307 7.137 1.00 96.75 165 LEU A O 1
ATOM 1322 N N . VAL A 1 166 ? -8.213 2.364 4.954 1.00 95.44 166 VAL A N 1
ATOM 1323 C CA . VAL A 1 166 ? -9.386 3.235 5.125 1.00 95.44 166 VAL A CA 1
ATOM 1324 C C . VAL A 1 166 ? -10.458 2.555 5.978 1.00 95.44 166 VAL A C 1
ATOM 1326 O O . VAL A 1 166 ? -10.904 3.139 6.963 1.00 95.44 166 VAL A O 1
ATOM 1329 N N . ILE A 1 167 ? -10.852 1.319 5.650 1.00 91.88 167 ILE A N 1
ATOM 1330 C CA . ILE A 1 167 ? -11.891 0.592 6.400 1.00 91.88 167 ILE A CA 1
ATOM 1331 C C . ILE A 1 167 ? -11.422 0.319 7.837 1.00 91.88 167 ILE A C 1
ATOM 1333 O O . ILE A 1 167 ? -12.185 0.527 8.778 1.00 91.88 167 ILE A O 1
ATOM 1337 N N . ALA A 1 168 ? -10.163 -0.087 8.036 1.00 94.31 168 ALA A N 1
ATOM 1338 C CA . ALA A 1 168 ? -9.608 -0.298 9.371 1.00 94.31 168 ALA A CA 1
ATOM 1339 C C . ALA A 1 168 ? -9.577 1.003 10.187 1.00 94.31 168 ALA A C 1
ATOM 1341 O O . ALA A 1 168 ? -9.915 0.986 11.369 1.00 94.31 168 ALA A O 1
ATOM 1342 N N . ASN A 1 169 ? -9.223 2.138 9.573 1.00 96.25 169 ASN A N 1
ATOM 1343 C CA . ASN A 1 169 ? -9.252 3.430 10.254 1.00 96.25 169 ASN A CA 1
ATOM 1344 C C . ASN A 1 169 ? -10.671 3.811 10.693 1.00 96.25 169 ASN A C 1
ATOM 1346 O O . ASN A 1 169 ? -10.875 4.130 11.863 1.00 96.25 169 ASN A O 1
ATOM 1350 N N . VAL A 1 170 ? -11.650 3.706 9.786 1.00 93.38 170 VAL A N 1
ATOM 1351 C CA . VAL A 1 170 ? -13.067 3.955 10.095 1.00 93.38 170 VAL A CA 1
ATOM 1352 C C . VAL A 1 170 ? -13.527 3.064 11.248 1.00 93.38 170 VAL A C 1
ATOM 1354 O O . VAL A 1 170 ? -14.172 3.548 12.176 1.00 93.38 170 VAL A O 1
ATOM 1357 N N . TYR A 1 171 ? -13.132 1.790 11.247 1.00 91.50 171 TYR A N 1
ATOM 1358 C CA . TYR A 1 171 ? -13.448 0.854 12.322 1.00 91.50 171 TYR A CA 1
ATOM 1359 C C . TYR A 1 171 ? -12.819 1.251 13.670 1.00 91.50 171 TYR A C 1
ATOM 1361 O O . TYR A 1 171 ? -13.500 1.224 14.697 1.00 91.50 171 TYR A O 1
ATOM 1369 N N . PHE A 1 172 ? -11.553 1.683 13.697 1.00 95.81 172 PHE A N 1
ATOM 1370 C CA . PHE A 1 172 ? -10.920 2.163 14.931 1.00 95.81 172 PHE A CA 1
ATOM 1371 C C . PHE A 1 172 ? -11.556 3.457 15.452 1.00 95.81 172 PHE A C 1
ATOM 1373 O O . PHE A 1 172 ? -11.810 3.562 16.652 1.00 95.81 172 PHE A O 1
ATOM 1380 N N . VAL A 1 173 ? -11.882 4.409 14.571 1.00 95.38 173 VAL A N 1
ATOM 1381 C CA . VAL A 1 173 ? -12.603 5.641 14.939 1.00 95.38 173 VAL A CA 1
ATOM 1382 C C . VAL A 1 173 ? -13.992 5.317 15.490 1.00 95.38 173 VAL A C 1
ATOM 1384 O O . VAL A 1 173 ? -14.400 5.885 16.503 1.00 95.38 173 VAL A O 1
ATOM 1387 N N . TYR A 1 174 ? -14.695 4.363 14.876 1.00 91.50 174 TYR A N 1
ATOM 1388 C CA . TYR A 1 174 ? -15.983 3.868 15.352 1.00 91.50 174 TYR A CA 1
ATOM 1389 C C . TYR A 1 174 ? -15.868 3.279 16.765 1.00 91.50 174 TYR A C 1
ATOM 1391 O O . TYR A 1 174 ? -16.559 3.741 17.673 1.00 91.50 174 TYR A O 1
ATOM 1399 N N . ILE A 1 175 ? -14.954 2.325 16.998 1.00 91.50 175 ILE A N 1
ATOM 1400 C CA . ILE A 1 175 ? -14.740 1.736 18.333 1.00 91.50 175 ILE A CA 1
ATOM 1401 C C . ILE A 1 175 ? -14.415 2.817 19.363 1.00 91.50 175 ILE A C 1
ATOM 1403 O O . ILE A 1 175 ? -14.960 2.791 20.470 1.00 91.50 175 ILE A O 1
ATOM 1407 N N . PHE A 1 176 ? -13.543 3.762 19.011 1.00 94.88 176 PHE A N 1
ATOM 1408 C CA . PHE A 1 176 ? -13.158 4.847 19.903 1.00 94.88 176 PHE A CA 1
ATOM 1409 C C . PHE A 1 176 ? -14.366 5.712 20.279 1.00 94.88 176 PHE A C 1
ATOM 1411 O O . PHE A 1 176 ? -14.621 5.925 21.464 1.00 94.88 176 PHE A O 1
ATOM 1418 N N . GLY A 1 177 ? -15.164 6.132 19.292 1.00 92.06 177 GLY A N 1
ATOM 1419 C CA . GLY A 1 177 ? -16.383 6.910 19.510 1.00 92.06 177 GLY A CA 1
ATOM 1420 C C . GLY A 1 177 ? -17.381 6.196 20.425 1.00 92.06 177 GLY A C 1
ATOM 1421 O O . GLY A 1 177 ? -17.823 6.769 21.420 1.00 92.06 177 GLY A O 1
ATOM 1422 N N . PHE A 1 178 ? -17.673 4.919 20.159 1.00 89.19 178 PHE A N 1
ATOM 1423 C CA . PHE A 1 178 ? -18.556 4.115 21.014 1.00 89.19 178 PHE A CA 1
ATOM 1424 C C . PHE A 1 178 ? -18.004 3.933 22.432 1.00 89.19 178 PHE A C 1
ATOM 1426 O O . PHE A 1 178 ? -18.763 3.997 23.403 1.00 89.19 178 PHE A O 1
ATOM 1433 N N . SER A 1 179 ? -16.691 3.743 22.571 1.00 90.38 179 SER A N 1
ATOM 1434 C CA . SER A 1 179 ? -16.044 3.620 23.881 1.00 90.38 179 SER A CA 1
ATOM 1435 C C . SER A 1 179 ? -16.166 4.922 24.676 1.00 90.38 179 SER A C 1
ATOM 1437 O O . SER A 1 179 ? -16.540 4.885 25.846 1.00 90.38 179 SER A O 1
ATOM 1439 N N . CYS A 1 180 ? -15.957 6.075 24.034 1.00 90.19 180 CYS A N 1
ATOM 1440 C CA . CYS A 1 180 ? -16.150 7.394 24.637 1.00 90.19 180 CYS A CA 1
ATOM 1441 C C . CYS A 1 180 ? -17.599 7.626 25.090 1.00 90.19 180 CYS A C 1
ATOM 1443 O O . CYS A 1 180 ? -17.813 8.064 26.219 1.00 90.19 180 CYS A O 1
ATOM 1445 N N . LEU A 1 181 ? -18.593 7.272 24.268 1.00 89.50 181 LEU A N 1
ATOM 1446 C CA . LEU A 1 181 ? -20.010 7.387 24.640 1.00 89.50 181 LEU A CA 1
ATOM 1447 C C . LEU A 1 181 ? -20.351 6.521 25.863 1.00 89.50 181 LEU A C 1
ATOM 1449 O O . LEU A 1 181 ? -21.011 6.983 26.794 1.00 89.50 181 LEU A O 1
ATOM 1453 N N . LYS A 1 182 ? -19.860 5.276 25.903 1.00 86.75 182 LYS A N 1
ATOM 1454 C CA . LYS A 1 182 ? -20.073 4.364 27.039 1.00 86.75 182 LYS A CA 1
ATOM 1455 C C . LYS A 1 182 ? -19.403 4.869 28.320 1.00 86.75 182 LYS A C 1
ATOM 1457 O O . LYS A 1 182 ? -19.986 4.763 29.398 1.00 86.75 182 LYS A O 1
ATOM 1462 N N . ILE A 1 183 ? -18.200 5.432 28.202 1.00 87.31 183 ILE A N 1
ATOM 1463 C CA . ILE A 1 183 ? -17.488 6.081 29.309 1.00 87.31 183 ILE A CA 1
ATOM 1464 C C . ILE A 1 183 ? -18.312 7.258 29.844 1.00 87.31 183 ILE A C 1
ATOM 1466 O O . ILE A 1 183 ? -18.525 7.341 31.049 1.00 87.31 183 ILE A O 1
ATOM 1470 N N . GLN A 1 184 ? -18.835 8.122 28.968 1.00 85.88 184 GLN A N 1
ATOM 1471 C CA . GLN A 1 184 ? -19.657 9.273 29.357 1.00 85.88 184 GLN A CA 1
ATOM 1472 C C . GLN A 1 184 ? -20.944 8.865 30.085 1.00 85.88 184 GLN A C 1
ATOM 1474 O O . GLN A 1 184 ? -21.292 9.487 31.083 1.00 85.88 184 GLN A O 1
ATOM 1479 N N . GLN A 1 185 ? -21.616 7.798 29.642 1.00 84.44 185 GLN A N 1
ATOM 1480 C CA . GLN A 1 185 ? -22.828 7.282 30.295 1.00 84.44 185 GLN A CA 1
ATOM 1481 C C . GLN A 1 185 ? -22.578 6.742 31.709 1.00 84.44 185 GLN A C 1
ATOM 1483 O O . GLN A 1 185 ? -23.473 6.780 32.549 1.00 84.44 185 GLN A O 1
ATOM 1488 N N . LYS A 1 186 ? -21.374 6.223 31.972 1.00 79.00 186 LYS A N 1
ATOM 1489 C CA . LYS A 1 186 ? -20.983 5.681 33.279 1.00 79.00 186 LYS A CA 1
ATOM 1490 C C . LYS A 1 186 ? -20.239 6.674 34.164 1.00 79.00 186 LYS A C 1
ATOM 1492 O O . LYS A 1 186 ? -19.903 6.332 35.295 1.00 79.00 186 LYS A O 1
ATOM 1497 N N . ASN A 1 187 ? -19.964 7.879 33.672 1.00 69.12 187 ASN A N 1
ATOM 1498 C CA . ASN A 1 187 ? -19.148 8.841 34.392 1.00 69.12 187 ASN A CA 1
ATOM 1499 C C . ASN A 1 187 ? -19.938 9.435 35.574 1.00 69.12 187 ASN A C 1
ATOM 1501 O O . ASN A 1 187 ? -20.635 10.437 35.437 1.00 69.12 187 ASN A O 1
ATOM 1505 N N . GLY A 1 188 ? -19.852 8.784 36.736 1.00 67.38 188 GLY A N 1
ATOM 1506 C CA . GLY A 1 188 ? -20.257 9.349 38.024 1.00 67.38 188 GLY A CA 1
ATOM 1507 C C . GLY A 1 188 ? -19.238 10.374 38.546 1.00 67.38 188 GLY A C 1
ATOM 1508 O O . GLY A 1 188 ? -18.219 10.651 37.919 1.00 67.38 188 GLY A O 1
ATOM 1509 N N . SER A 1 189 ? -19.464 10.908 39.746 1.00 62.94 189 SER A N 1
ATOM 1510 C CA . SER A 1 189 ? -18.661 11.972 40.384 1.00 62.94 189 SER A CA 1
ATOM 1511 C C . SER A 1 189 ? -17.190 11.630 40.703 1.00 62.94 189 SER A C 1
ATOM 1513 O O . SER A 1 189 ? -16.481 12.463 41.260 1.00 62.94 189 SER A O 1
ATOM 1515 N N . ASN A 1 190 ? -16.712 10.426 40.373 1.00 68.25 190 ASN A N 1
ATOM 1516 C CA . ASN A 1 190 ? -15.433 9.876 40.849 1.00 68.25 190 ASN A CA 1
ATOM 1517 C C . ASN A 1 190 ? -14.270 10.021 39.841 1.00 68.25 190 ASN A C 1
ATOM 1519 O O . ASN A 1 190 ? -13.158 9.551 40.104 1.00 68.25 190 ASN A O 1
ATOM 1523 N N . GLY A 1 191 ? -14.508 10.663 38.691 1.00 76.31 191 GLY A N 1
ATOM 1524 C CA . GLY A 1 191 ? -13.488 10.965 37.679 1.00 76.31 191 GLY A CA 1
ATOM 1525 C C . GLY A 1 191 ? -12.764 9.729 37.120 1.00 76.31 191 GLY A C 1
ATOM 1526 O O . GLY A 1 191 ? -13.307 8.625 37.088 1.00 76.31 191 GLY A O 1
ATOM 1527 N N . LEU A 1 192 ? -11.505 9.901 36.692 1.00 74.00 192 LEU A N 1
ATOM 1528 C CA . LEU A 1 192 ? -10.694 8.839 36.067 1.00 74.00 192 LEU A CA 1
ATOM 1529 C C . LEU A 1 192 ? -10.496 7.604 36.966 1.00 74.00 192 LEU A C 1
ATOM 1531 O O . LEU A 1 192 ? -10.454 6.483 36.467 1.00 74.00 192 LEU A O 1
ATOM 1535 N N . ILE A 1 193 ? -10.396 7.795 38.286 1.00 76.06 193 ILE A N 1
ATOM 1536 C CA . ILE A 1 193 ? -10.212 6.699 39.254 1.00 76.06 193 ILE A CA 1
ATOM 1537 C C . ILE A 1 193 ? -11.474 5.834 39.345 1.00 76.06 193 ILE A C 1
ATOM 1539 O O . ILE A 1 193 ? -11.367 4.613 39.459 1.00 76.06 193 ILE A O 1
ATOM 1543 N N . GLY A 1 194 ? -12.659 6.450 39.264 1.00 77.56 194 GLY A N 1
ATOM 1544 C CA . GLY A 1 194 ? -13.922 5.722 39.130 1.00 77.56 194 GLY A CA 1
ATOM 1545 C C . GLY A 1 194 ? -13.961 4.924 37.832 1.00 77.56 194 GLY A C 1
ATOM 1546 O O . GLY A 1 194 ? -14.197 3.724 37.850 1.00 77.56 194 GLY A O 1
ATOM 1547 N N . LEU A 1 195 ? -13.582 5.548 36.715 1.00 77.75 195 LEU A N 1
ATOM 1548 C CA . LEU A 1 195 ? -13.634 4.901 35.406 1.00 77.75 195 LEU A CA 1
ATOM 1549 C C . LEU A 1 195 ? -12.753 3.644 35.293 1.00 77.75 195 LEU A C 1
ATOM 1551 O O . LEU A 1 195 ? -13.182 2.638 34.727 1.00 77.75 195 LEU A O 1
ATOM 1555 N N . VAL A 1 196 ? -11.539 3.693 35.854 1.00 82.25 196 VAL A N 1
ATOM 1556 C CA . VAL A 1 196 ? -10.614 2.545 35.892 1.00 82.25 196 VAL A CA 1
ATOM 1557 C C . VAL A 1 196 ? -11.188 1.390 36.715 1.00 82.25 196 VAL A C 1
ATOM 1559 O O . VAL A 1 196 ? -10.970 0.233 36.370 1.00 82.25 196 VAL A O 1
ATOM 1562 N N . ARG A 1 197 ? -11.917 1.686 37.796 1.00 78.81 197 ARG A N 1
ATOM 1563 C CA . ARG A 1 197 ? -12.538 0.661 38.647 1.00 78.81 197 ARG A CA 1
ATOM 1564 C C . ARG A 1 197 ? -13.814 0.095 38.034 1.00 78.81 197 ARG A C 1
ATOM 1566 O O . ARG A 1 197 ? -14.042 -1.105 38.127 1.00 78.81 197 ARG A O 1
ATOM 1573 N N . ASP A 1 198 ? -14.612 0.948 37.404 1.00 80.88 198 ASP A N 1
ATOM 1574 C CA . ASP A 1 198 ? -15.966 0.604 36.982 1.00 80.88 198 ASP A CA 1
ATOM 1575 C C . ASP A 1 198 ? -16.006 -0.081 35.607 1.00 80.88 198 ASP A C 1
ATOM 1577 O O . ASP A 1 198 ? -16.914 -0.878 35.361 1.00 80.88 198 ASP A O 1
ATOM 1581 N N . CYS A 1 199 ? -15.076 0.250 34.694 1.00 83.62 199 CYS A N 1
ATOM 1582 C CA . CYS A 1 199 ? -15.008 -0.260 33.310 1.00 83.62 199 CYS A CA 1
ATOM 1583 C C . CYS A 1 199 ? -13.573 -0.290 32.729 1.00 83.62 199 CYS A C 1
ATOM 1585 O O . CYS A 1 199 ? -13.324 0.338 31.686 1.00 83.62 199 CYS A O 1
ATOM 1587 N N . PRO A 1 200 ? -12.617 -1.020 33.335 1.00 87.75 200 PRO A N 1
ATOM 1588 C CA . PRO A 1 200 ? -11.234 -1.059 32.852 1.00 87.75 200 PRO A CA 1
ATOM 1589 C C . PRO A 1 200 ? -11.132 -1.541 31.397 1.00 87.75 200 PRO A C 1
ATOM 1591 O O . PRO A 1 200 ? -10.366 -0.984 30.612 1.00 87.75 200 PRO A O 1
ATOM 1594 N N . GLU A 1 201 ? -11.959 -2.502 30.986 1.00 89.88 201 GLU A N 1
ATOM 1595 C CA . GLU A 1 201 ? -11.993 -3.018 29.616 1.00 89.88 201 GLU A CA 1
ATOM 1596 C C . GLU A 1 201 ? -12.384 -1.960 28.574 1.00 89.88 201 GLU A C 1
ATOM 1598 O O . GLU A 1 201 ? -11.803 -1.914 27.490 1.00 89.88 201 GLU A O 1
ATOM 1603 N N . THR A 1 202 ? -13.329 -1.070 28.898 1.00 89.25 202 THR A N 1
ATOM 1604 C CA . THR A 1 202 ? -13.763 -0.016 27.962 1.00 89.25 202 THR A CA 1
ATOM 1605 C C . THR A 1 202 ? -12.691 1.067 27.844 1.00 89.25 202 THR A C 1
ATOM 1607 O O . THR A 1 202 ? -12.465 1.590 26.755 1.00 89.25 202 THR A O 1
ATOM 1610 N N . LEU A 1 203 ? -11.984 1.364 28.939 1.00 90.50 203 LEU A N 1
ATOM 1611 C CA . LEU A 1 203 ? -10.862 2.29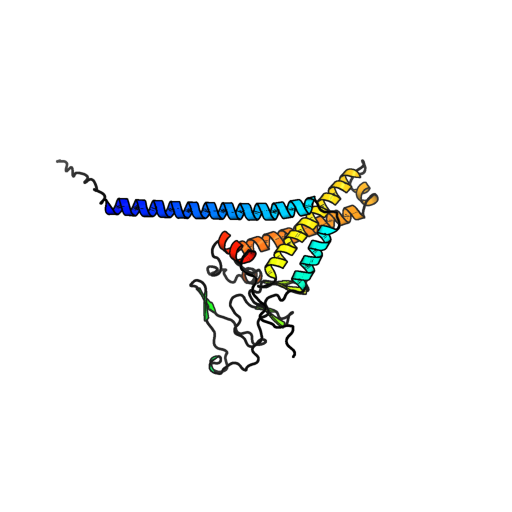9 28.935 1.00 90.50 203 LEU A CA 1
ATOM 1612 C C . LEU A 1 203 ? -9.685 1.771 28.103 1.00 90.50 203 LEU A C 1
ATOM 1614 O O . LEU A 1 203 ? -9.153 2.496 27.266 1.00 90.50 203 LEU A O 1
ATOM 1618 N N . VAL A 1 204 ? -9.307 0.502 28.288 1.00 92.69 204 VAL A N 1
ATOM 1619 C CA . VAL A 1 204 ? -8.249 -0.138 27.489 1.00 92.69 204 VAL A CA 1
ATOM 1620 C C . VAL A 1 204 ? -8.616 -0.127 26.007 1.00 92.69 204 VAL A C 1
ATOM 1622 O O . VAL A 1 204 ? -7.786 0.240 25.173 1.00 92.69 204 VAL A O 1
ATOM 1625 N N . LEU A 1 205 ? -9.865 -0.466 25.676 1.00 93.19 205 LEU A N 1
ATOM 1626 C CA . LEU A 1 205 ? -10.341 -0.465 24.297 1.00 93.19 205 LEU A CA 1
ATOM 1627 C C . LEU A 1 205 ? -10.336 0.944 23.681 1.00 93.19 205 LEU A C 1
ATOM 1629 O O . LEU A 1 205 ? -9.921 1.097 22.531 1.00 93.19 205 LEU A O 1
ATOM 1633 N N . ALA A 1 206 ? -10.729 1.975 24.437 1.00 94.19 206 ALA A N 1
ATOM 1634 C CA . ALA A 1 206 ? -10.660 3.371 24.002 1.00 94.19 206 ALA A CA 1
ATOM 1635 C C . ALA A 1 206 ? -9.212 3.803 23.714 1.00 94.19 206 ALA A C 1
ATOM 1637 O O . ALA A 1 206 ? -8.922 4.326 22.641 1.00 94.19 206 ALA A O 1
ATOM 1638 N N . CYS A 1 207 ? -8.282 3.532 24.632 1.00 95.81 207 CYS A N 1
ATOM 1639 C CA . CYS A 1 207 ? -6.871 3.874 24.449 1.00 95.81 207 CYS A CA 1
ATOM 1640 C C . CYS A 1 207 ? -6.262 3.154 23.238 1.00 95.81 207 CYS A C 1
ATOM 1642 O O . CYS A 1 207 ? -5.598 3.781 22.412 1.00 95.81 207 CYS A O 1
ATOM 1644 N N . PHE A 1 208 ? -6.514 1.849 23.105 1.00 97.38 208 PHE A N 1
ATOM 1645 C CA . PHE A 1 208 ? -6.020 1.060 21.979 1.00 97.38 208 PHE A CA 1
ATOM 1646 C C . PHE A 1 208 ? -6.573 1.566 20.642 1.00 97.38 208 PHE A C 1
ATOM 1648 O O . PHE A 1 208 ? -5.804 1.811 19.714 1.00 97.38 208 PHE A O 1
ATOM 1655 N N . SER A 1 209 ? -7.891 1.765 20.550 1.00 96.75 209 SER A N 1
ATOM 1656 C CA . SER A 1 209 ? -8.536 2.243 19.321 1.00 96.75 209 SER A CA 1
ATOM 1657 C C . SER A 1 209 ? -8.096 3.655 18.939 1.00 96.75 209 SER A C 1
ATOM 1659 O O . SER A 1 209 ? -7.888 3.908 17.757 1.00 96.75 209 SER A O 1
ATOM 1661 N N . PHE A 1 210 ? -7.854 4.544 19.906 1.00 98.00 210 PHE A N 1
ATOM 1662 C CA . PHE A 1 210 ? -7.290 5.869 19.644 1.00 98.00 210 PHE A CA 1
ATOM 1663 C C . PHE A 1 210 ? -5.885 5.793 19.036 1.00 98.00 210 PHE A C 1
ATOM 1665 O O . PHE A 1 210 ? -5.630 6.368 17.978 1.00 98.00 210 PHE A O 1
ATOM 1672 N N . VAL A 1 211 ? -4.971 5.049 19.670 1.00 98.38 211 VAL A N 1
ATOM 1673 C CA . VAL A 1 211 ? -3.591 4.902 19.176 1.00 98.38 211 VAL A CA 1
ATOM 1674 C C . VAL A 1 211 ? -3.578 4.242 17.795 1.00 98.38 211 VAL A C 1
ATOM 1676 O O . VAL A 1 211 ? -2.878 4.711 16.895 1.00 98.38 211 VAL A O 1
ATOM 1679 N N . ALA A 1 212 ? -4.389 3.199 17.601 1.00 97.62 212 ALA A N 1
ATOM 1680 C CA . ALA A 1 212 ? -4.531 2.526 16.316 1.00 97.62 212 ALA A CA 1
ATOM 1681 C C . ALA A 1 212 ? -5.107 3.458 15.236 1.00 97.62 212 ALA A C 1
ATOM 1683 O O . ALA A 1 212 ? -4.564 3.507 14.132 1.00 97.62 212 ALA A O 1
ATOM 1684 N N . ALA A 1 213 ? -6.141 4.249 15.548 1.00 98.00 213 ALA A N 1
ATOM 1685 C CA . ALA A 1 213 ? -6.712 5.232 14.628 1.00 98.00 213 ALA A CA 1
ATOM 1686 C C . ALA A 1 213 ? -5.683 6.295 14.218 1.00 98.00 213 ALA A C 1
ATOM 1688 O O . ALA A 1 213 ? -5.576 6.610 13.034 1.00 98.00 213 ALA A O 1
ATOM 1689 N N . CYS A 1 214 ? -4.881 6.804 15.157 1.00 98.38 214 CYS A N 1
ATOM 1690 C CA . CYS A 1 214 ? -3.812 7.759 14.860 1.00 98.38 214 CYS A CA 1
ATOM 1691 C C . CYS A 1 214 ? -2.742 7.151 13.941 1.00 98.38 214 CYS A C 1
ATOM 1693 O O . CYS A 1 214 ? -2.377 7.755 12.932 1.00 98.38 214 CYS A O 1
ATOM 1695 N N . PHE A 1 215 ? -2.265 5.943 14.253 1.00 98.00 215 PHE A N 1
ATOM 1696 C CA . PHE A 1 215 ? -1.232 5.270 13.463 1.00 98.00 215 PHE A CA 1
ATOM 1697 C C . PHE A 1 215 ? -1.719 4.910 12.051 1.00 98.00 215 PHE A C 1
ATOM 1699 O O . PHE A 1 215 ? -1.108 5.305 11.057 1.00 98.00 215 PHE A O 1
ATOM 1706 N N . VAL A 1 216 ? -2.854 4.210 11.947 1.00 97.81 216 VAL A N 1
ATOM 1707 C CA . VAL A 1 216 ? -3.435 3.804 10.657 1.00 97.81 216 VAL A CA 1
ATOM 1708 C C . VAL A 1 216 ? -3.911 5.025 9.868 1.00 97.81 216 VAL A C 1
ATOM 1710 O O . VAL A 1 216 ? -3.817 5.041 8.643 1.00 97.81 216 VAL A O 1
ATOM 1713 N N . GLY A 1 217 ? -4.377 6.075 10.546 1.00 98.19 217 GLY A N 1
ATOM 1714 C CA . GLY A 1 217 ? -4.791 7.334 9.923 1.00 98.19 217 GLY A CA 1
ATOM 1715 C C . GLY A 1 217 ? -3.620 8.070 9.291 1.00 98.19 217 GLY A C 1
ATOM 1716 O O . GLY A 1 217 ? -3.687 8.424 8.117 1.00 98.19 217 GLY A O 1
ATOM 1717 N N . GLY A 1 218 ? -2.508 8.206 10.017 1.00 98.31 218 GLY A N 1
ATOM 1718 C CA . GLY A 1 218 ? -1.270 8.758 9.466 1.00 98.31 218 GLY A CA 1
ATOM 1719 C C . GLY A 1 218 ? -0.766 7.963 8.260 1.00 98.31 218 GLY A C 1
ATOM 1720 O O . GLY A 1 218 ? -0.418 8.549 7.235 1.00 98.31 218 GLY A O 1
ATOM 1721 N N . LEU A 1 219 ? -0.810 6.628 8.338 1.00 97.94 219 LEU A N 1
ATOM 1722 C CA . LEU A 1 219 ? -0.448 5.754 7.221 1.00 97.94 219 LEU A CA 1
ATOM 1723 C C . LEU A 1 219 ? -1.390 5.932 6.018 1.00 97.94 219 LEU A C 1
ATOM 1725 O O . LEU A 1 219 ? -0.931 6.000 4.880 1.00 97.94 219 LEU A O 1
ATOM 1729 N N . THR A 1 220 ? -2.694 6.079 6.258 1.00 98.19 220 THR A N 1
ATOM 1730 C CA . THR A 1 220 ? -3.691 6.356 5.212 1.00 98.19 220 THR A CA 1
ATOM 1731 C C . THR A 1 220 ? -3.395 7.685 4.520 1.00 98.19 220 THR A C 1
ATOM 1733 O O . THR A 1 220 ? -3.290 7.721 3.296 1.00 98.19 220 THR A O 1
ATOM 1736 N N . CYS A 1 221 ? -3.177 8.762 5.282 1.00 98.31 221 CYS A N 1
ATOM 1737 C CA . CYS A 1 221 ? -2.815 10.073 4.738 1.00 98.31 221 CYS A CA 1
ATOM 1738 C C . CYS A 1 221 ? -1.520 10.017 3.918 1.00 98.31 221 CYS A C 1
ATOM 1740 O O . CYS A 1 221 ? -1.448 10.597 2.834 1.00 98.31 221 CYS A O 1
ATOM 1742 N N . TYR A 1 222 ? -0.517 9.278 4.396 1.00 98.44 222 TYR A N 1
ATOM 1743 C CA . TYR A 1 222 ? 0.727 9.069 3.661 1.00 98.44 222 TYR A CA 1
ATOM 1744 C C . TYR A 1 222 ? 0.488 8.369 2.316 1.00 98.44 222 TYR A C 1
ATOM 1746 O O . TYR A 1 222 ? 0.970 8.838 1.287 1.00 98.44 222 TYR A O 1
ATOM 1754 N N . HIS A 1 223 ? -0.311 7.301 2.281 1.00 98.06 223 HIS A N 1
ATOM 1755 C CA . HIS A 1 223 ? -0.636 6.625 1.023 1.00 98.06 223 HIS A CA 1
ATOM 1756 C C . HIS A 1 223 ? -1.500 7.483 0.089 1.00 98.06 223 HIS A C 1
ATOM 1758 O O . HIS A 1 223 ? -1.301 7.435 -1.121 1.00 98.06 223 HIS A O 1
ATOM 1764 N N . VAL A 1 224 ? -2.391 8.330 0.612 1.00 97.25 224 VAL A N 1
ATOM 1765 C CA . VAL A 1 224 ? -3.116 9.318 -0.207 1.00 97.25 224 VAL A CA 1
ATOM 1766 C C . VAL A 1 224 ? -2.144 10.306 -0.862 1.00 97.25 224 VAL A C 1
ATOM 1768 O O . VAL A 1 224 ? -2.265 10.570 -2.058 1.00 97.25 224 VAL A O 1
ATOM 1771 N N . PHE A 1 225 ? -1.140 10.795 -0.129 1.00 97.62 225 PHE A N 1
ATOM 1772 C CA . PHE A 1 225 ? -0.074 11.634 -0.691 1.00 97.62 225 PHE A CA 1
ATOM 1773 C C . PHE A 1 225 ? 0.719 10.912 -1.794 1.00 97.62 225 PHE A C 1
ATOM 1775 O O . PHE A 1 225 ? 0.973 11.481 -2.859 1.00 97.62 225 PHE A O 1
ATOM 1782 N N . LEU A 1 226 ? 1.074 9.644 -1.575 1.00 97.88 226 LEU A N 1
ATOM 1783 C CA . LEU A 1 226 ? 1.775 8.823 -2.565 1.00 97.88 226 LEU A CA 1
ATOM 1784 C C . LEU A 1 226 ? 0.949 8.618 -3.843 1.00 97.88 226 LEU A C 1
ATOM 1786 O O . LEU A 1 226 ? 1.481 8.738 -4.947 1.00 97.88 226 LEU A O 1
ATOM 1790 N N . ILE A 1 227 ? -0.360 8.383 -3.708 1.00 97.62 227 ILE A N 1
ATOM 1791 C CA . ILE A 1 227 ? -1.289 8.306 -4.843 1.00 97.62 227 ILE A CA 1
ATOM 1792 C C . ILE A 1 227 ? -1.326 9.642 -5.584 1.00 97.62 227 ILE A C 1
ATOM 1794 O O . ILE A 1 227 ? -1.172 9.663 -6.803 1.00 97.62 227 ILE A O 1
ATOM 1798 N N . ALA A 1 228 ? -1.486 10.756 -4.864 1.00 96.75 228 ALA A N 1
ATOM 1799 C CA . ALA A 1 228 ? -1.570 12.089 -5.457 1.00 96.75 228 ALA A CA 1
ATOM 1800 C C . ALA A 1 228 ? -0.300 12.475 -6.234 1.00 96.75 228 ALA A C 1
ATOM 1802 O O . ALA A 1 228 ? -0.394 13.169 -7.243 1.00 96.75 228 ALA A O 1
ATOM 1803 N N . THR A 1 229 ? 0.868 11.985 -5.810 1.00 96.00 229 THR A N 1
ATOM 1804 C CA . THR A 1 229 ? 2.176 12.264 -6.433 1.00 96.00 229 THR A CA 1
ATOM 1805 C C . THR A 1 229 ? 2.680 11.151 -7.363 1.00 96.00 229 THR A C 1
ATOM 1807 O O . THR A 1 229 ? 3.792 11.247 -7.884 1.00 96.00 229 THR A O 1
ATOM 1810 N N . ASN A 1 230 ? 1.882 10.097 -7.579 1.00 96.75 230 ASN A N 1
ATOM 1811 C CA . ASN A 1 230 ? 2.226 8.887 -8.338 1.00 96.75 230 ASN A CA 1
ATOM 1812 C C . ASN A 1 230 ? 3.586 8.288 -7.951 1.00 96.75 230 ASN A C 1
ATOM 1814 O O . ASN A 1 230 ? 4.438 8.005 -8.799 1.00 96.75 230 ASN A O 1
ATOM 1818 N N . GLN A 1 231 ? 3.794 8.093 -6.654 1.00 96.25 231 GLN A N 1
ATOM 1819 C CA . GLN A 1 231 ? 4.979 7.440 -6.109 1.00 96.25 231 GLN A CA 1
ATOM 1820 C C . GLN A 1 231 ? 4.578 6.194 -5.330 1.00 96.25 231 GLN A C 1
ATOM 1822 O O . GLN A 1 231 ? 3.524 6.139 -4.709 1.00 96.25 231 GLN A O 1
ATOM 1827 N N . THR A 1 232 ? 5.433 5.183 -5.354 1.00 97.50 232 THR A N 1
ATOM 1828 C CA . THR A 1 232 ? 5.373 4.085 -4.386 1.00 97.50 232 THR A CA 1
ATOM 1829 C C . THR A 1 232 ? 6.080 4.495 -3.095 1.00 97.50 232 THR A C 1
ATOM 1831 O O . THR A 1 232 ? 6.972 5.351 -3.104 1.00 97.50 232 THR A O 1
ATOM 1834 N N . ALA A 1 233 ? 5.747 3.853 -1.975 1.00 97.56 233 ALA A N 1
ATOM 1835 C CA . ALA A 1 233 ? 6.436 4.067 -0.707 1.00 97.56 233 ALA A CA 1
ATOM 1836 C C . ALA A 1 233 ? 7.940 3.784 -0.833 1.00 97.56 233 ALA A C 1
ATOM 1838 O O . ALA A 1 233 ? 8.753 4.519 -0.272 1.00 97.56 233 ALA A O 1
ATOM 1839 N N . TYR A 1 234 ? 8.318 2.770 -1.619 1.00 97.25 234 TYR A N 1
ATOM 1840 C CA . TYR A 1 234 ? 9.711 2.464 -1.926 1.00 97.25 234 TYR A CA 1
ATOM 1841 C C . TYR A 1 234 ? 10.419 3.602 -2.675 1.00 97.25 234 TYR A C 1
ATOM 1843 O O . TYR A 1 234 ? 11.535 3.970 -2.303 1.00 97.25 234 TYR A O 1
ATOM 1851 N N . GLU A 1 235 ? 9.798 4.160 -3.719 1.00 96.12 235 GLU A N 1
ATOM 1852 C CA . GLU A 1 235 ? 10.362 5.277 -4.492 1.00 96.12 235 GLU A CA 1
ATOM 1853 C C . GLU A 1 235 ? 10.548 6.526 -3.629 1.00 96.12 235 GLU A C 1
ATOM 1855 O O . GLU A 1 235 ? 11.625 7.129 -3.666 1.00 96.12 235 GLU A O 1
ATOM 1860 N N . ASN A 1 236 ? 9.541 6.864 -2.817 1.00 96.00 236 ASN A N 1
ATOM 1861 C CA . ASN A 1 236 ? 9.592 8.003 -1.904 1.00 96.00 236 ASN A CA 1
ATOM 1862 C C . ASN A 1 236 ? 10.672 7.807 -0.826 1.00 96.00 236 ASN A C 1
ATOM 1864 O O . ASN A 1 236 ? 11.523 8.673 -0.631 1.00 96.00 236 ASN A O 1
ATOM 1868 N N . PHE A 1 237 ? 10.720 6.632 -0.185 1.00 95.25 237 PHE A N 1
ATOM 1869 C CA . PHE A 1 237 ? 11.727 6.313 0.835 1.00 95.25 237 PHE A CA 1
ATOM 1870 C C . PHE A 1 237 ? 13.158 6.339 0.283 1.00 95.25 237 PHE A C 1
ATOM 1872 O O . PHE A 1 237 ? 14.088 6.787 0.951 1.00 95.25 237 PHE A O 1
ATOM 1879 N N . ARG A 1 238 ? 13.356 5.872 -0.955 1.00 93.44 238 ARG A N 1
ATOM 1880 C CA . ARG A 1 238 ? 14.658 5.914 -1.637 1.00 93.44 238 ARG A CA 1
ATOM 1881 C C . ARG A 1 238 ? 14.992 7.281 -2.228 1.00 93.44 238 ARG A C 1
ATOM 1883 O O . ARG A 1 238 ? 16.065 7.400 -2.816 1.00 93.44 238 ARG A O 1
ATOM 1890 N N . GLN A 1 239 ? 14.096 8.264 -2.107 1.00 91.25 239 GLN A N 1
ATOM 1891 C CA . GLN A 1 239 ? 14.210 9.585 -2.725 1.00 91.25 239 GLN A CA 1
ATOM 1892 C C . GLN A 1 239 ? 14.565 9.484 -4.215 1.00 91.25 239 GLN A C 1
ATOM 1894 O O . GLN A 1 239 ? 15.418 10.210 -4.725 1.00 91.25 239 GLN A O 1
ATOM 1899 N N . GLN A 1 240 ? 13.926 8.546 -4.923 1.00 87.25 240 GLN A N 1
ATOM 1900 C CA . GLN A 1 240 ? 14.287 8.202 -6.301 1.00 87.25 240 GLN A CA 1
ATOM 1901 C C . GLN A 1 240 ? 14.218 9.407 -7.253 1.00 87.25 240 GLN A C 1
ATOM 1903 O O . GLN A 1 240 ? 14.980 9.471 -8.216 1.00 87.25 240 GLN A O 1
ATOM 1908 N N . TYR A 1 241 ? 13.341 10.363 -6.947 1.00 86.06 241 TYR A N 1
ATOM 1909 C CA . TYR A 1 241 ? 13.099 11.584 -7.715 1.00 86.06 241 TYR A CA 1
ATOM 1910 C C . TYR A 1 241 ? 13.564 12.851 -6.970 1.00 86.06 241 TYR A C 1
ATOM 1912 O O . TYR A 1 241 ? 13.085 13.941 -7.244 1.00 86.06 241 TYR A O 1
ATOM 1920 N N . GLY A 1 242 ? 14.495 12.748 -6.011 1.00 79.94 242 GLY A N 1
ATOM 1921 C CA . GLY A 1 242 ? 14.922 13.907 -5.206 1.00 79.94 242 GLY A CA 1
ATOM 1922 C C . GLY A 1 242 ? 15.559 15.045 -6.019 1.00 79.94 242 GLY A C 1
ATOM 1923 O O . GLY A 1 242 ? 15.410 16.211 -5.675 1.00 79.94 242 GLY A O 1
ATOM 1924 N N . SER A 1 243 ? 16.242 14.715 -7.118 1.00 80.38 243 SER A N 1
ATOM 1925 C CA . SER A 1 243 ? 16.906 15.675 -8.015 1.00 80.38 243 SER A CA 1
ATOM 1926 C C . SER A 1 243 ? 16.297 15.741 -9.418 1.00 80.38 243 SER A C 1
ATOM 1928 O O . SER A 1 243 ? 16.768 16.503 -10.260 1.00 80.38 243 SER A O 1
ATOM 1930 N N . THR A 1 244 ? 15.282 14.923 -9.703 1.00 86.25 244 THR A N 1
ATOM 1931 C CA . THR A 1 244 ? 14.697 14.780 -11.043 1.00 86.25 244 THR A CA 1
ATOM 1932 C C . THR A 1 244 ? 13.182 14.758 -10.950 1.00 86.25 244 THR A C 1
ATOM 1934 O O . THR A 1 244 ? 12.626 14.275 -9.971 1.00 86.25 244 THR A O 1
ATOM 1937 N N . LYS A 1 245 ? 12.485 15.271 -11.965 1.00 89.19 245 LYS A N 1
ATOM 1938 C CA . LYS A 1 245 ? 11.020 15.228 -11.987 1.00 89.19 245 LYS A CA 1
ATOM 1939 C C . LYS A 1 245 ? 10.541 13.771 -12.003 1.00 89.19 245 LYS A C 1
ATOM 1941 O O . LYS A 1 245 ? 11.064 12.976 -12.780 1.00 89.19 245 LYS A O 1
ATOM 1946 N N . ASN A 1 246 ? 9.536 13.437 -11.187 1.00 93.81 246 ASN A N 1
ATOM 1947 C CA . ASN A 1 246 ? 8.891 12.124 -11.238 1.00 93.81 246 ASN A CA 1
ATOM 1948 C C . ASN A 1 246 ? 8.255 11.925 -12.630 1.00 93.81 246 ASN A C 1
ATOM 1950 O O . ASN A 1 246 ? 7.289 12.621 -12.947 1.00 93.81 246 ASN A O 1
ATOM 1954 N N . PRO A 1 247 ? 8.742 10.987 -13.463 1.00 94.44 247 PRO A N 1
ATOM 1955 C CA . PRO A 1 247 ? 8.199 10.783 -14.800 1.00 94.44 247 PRO A CA 1
ATOM 1956 C C . PRO A 1 247 ? 6.819 10.123 -14.783 1.00 94.44 247 PRO A C 1
ATOM 1958 O O . PRO A 1 247 ? 6.145 10.110 -15.806 1.00 94.44 247 PRO A O 1
ATOM 1961 N N . PHE A 1 248 ? 6.390 9.557 -13.654 1.00 94.94 248 PHE A N 1
ATOM 1962 C CA . PHE A 1 248 ? 5.074 8.935 -13.512 1.00 94.94 248 PHE A CA 1
ATOM 1963 C C . PHE A 1 248 ? 3.997 9.918 -13.052 1.00 94.94 248 PHE A C 1
ATOM 1965 O O . PHE A 1 248 ? 2.818 9.608 -13.185 1.00 94.94 248 PHE A O 1
ATOM 1972 N N . ASP A 1 249 ? 4.377 11.092 -12.548 1.00 95.12 249 ASP A N 1
ATOM 1973 C CA . ASP A 1 249 ? 3.427 12.112 -12.119 1.00 95.12 249 ASP A CA 1
ATOM 1974 C C . ASP A 1 249 ? 2.783 12.809 -13.330 1.00 95.12 249 ASP A C 1
ATOM 1976 O O . ASP A 1 249 ? 3.458 13.473 -14.121 1.00 95.12 249 ASP A O 1
ATOM 1980 N N . LYS A 1 250 ? 1.464 12.640 -13.470 1.00 94.56 250 LYS A N 1
ATOM 1981 C CA . LYS A 1 250 ? 0.625 13.205 -14.539 1.00 94.56 250 LYS A CA 1
ATOM 1982 C C . LYS A 1 250 ? -0.385 14.230 -13.998 1.00 94.56 250 LYS A C 1
ATOM 1984 O O . LYS A 1 250 ? -1.364 14.541 -14.678 1.00 94.56 250 LYS A O 1
ATOM 1989 N N . GLY A 1 251 ? -0.174 14.722 -12.775 1.00 94.62 251 GLY A N 1
ATOM 1990 C CA . GLY A 1 251 ? -1.108 15.577 -12.047 1.00 94.62 251 GLY A CA 1
ATOM 1991 C C . GLY A 1 251 ? -2.068 14.788 -11.152 1.00 94.62 251 GLY A C 1
ATOM 1992 O O . GLY A 1 251 ? -2.444 13.655 -11.455 1.00 94.62 251 GLY A O 1
ATOM 1993 N N . VAL A 1 252 ? -2.482 15.409 -10.043 1.00 94.56 252 VAL A N 1
ATOM 1994 C CA . VAL A 1 252 ? -3.201 14.763 -8.926 1.00 94.56 252 VAL A CA 1
ATOM 1995 C C . VAL A 1 252 ? -4.424 13.966 -9.385 1.00 94.56 252 VAL A C 1
ATOM 1997 O O . VAL A 1 252 ? -4.546 12.788 -9.054 1.00 94.56 252 VAL A O 1
ATOM 2000 N N . VAL A 1 253 ? -5.305 14.573 -10.186 1.00 94.94 253 VAL A N 1
ATOM 2001 C CA . VAL A 1 253 ? -6.541 13.926 -10.660 1.00 94.94 253 VAL A CA 1
ATOM 2002 C C . VAL A 1 253 ? -6.226 12.712 -11.537 1.00 94.94 253 VAL A C 1
ATOM 2004 O O . VAL A 1 253 ? -6.771 11.628 -11.322 1.00 94.94 253 VAL A O 1
ATOM 2007 N N . THR A 1 254 ? -5.302 12.860 -12.490 1.00 95.25 254 THR A N 1
ATOM 2008 C CA . THR A 1 254 ? -4.880 11.776 -13.387 1.00 95.25 254 THR A CA 1
ATOM 2009 C C . THR A 1 254 ? -4.236 10.631 -12.613 1.00 95.25 254 THR A C 1
ATOM 2011 O O . THR A 1 254 ? -4.540 9.468 -12.876 1.00 95.25 254 THR A O 1
ATOM 2014 N N . ASN A 1 255 ? -3.400 10.947 -11.623 1.00 96.25 255 ASN A N 1
ATOM 2015 C CA . ASN A 1 255 ? -2.741 9.958 -10.778 1.00 96.25 255 ASN A CA 1
ATOM 2016 C C . ASN A 1 255 ? -3.761 9.165 -9.952 1.00 96.25 255 ASN A C 1
ATOM 2018 O O . ASN A 1 255 ? -3.729 7.934 -9.943 1.00 96.25 255 ASN A O 1
ATOM 2022 N N . ILE A 1 256 ? -4.720 9.852 -9.320 1.00 93.94 256 ILE A N 1
ATOM 2023 C CA . ILE A 1 256 ? -5.806 9.200 -8.577 1.00 93.94 256 ILE A CA 1
ATOM 2024 C C . ILE A 1 256 ? -6.630 8.308 -9.514 1.00 93.94 256 ILE A C 1
ATOM 2026 O O . ILE A 1 256 ? -6.927 7.162 -9.168 1.00 93.94 256 ILE A O 1
ATOM 2030 N N . LYS A 1 257 ? -6.960 8.793 -10.718 1.00 92.75 257 LYS A N 1
ATOM 2031 C CA . LYS A 1 257 ? -7.705 8.023 -11.722 1.00 92.75 257 LYS A CA 1
ATOM 2032 C C . LYS A 1 257 ? -6.964 6.751 -12.131 1.00 92.75 257 LYS A C 1
ATOM 2034 O O . LYS A 1 257 ? -7.552 5.670 -12.154 1.00 92.75 257 LYS A O 1
ATOM 2039 N N . GLU A 1 258 ? -5.674 6.870 -12.421 1.00 92.00 258 GLU A N 1
ATOM 2040 C CA . GLU A 1 258 ? -4.814 5.753 -12.808 1.00 92.00 258 GLU A CA 1
ATOM 2041 C C . GLU A 1 258 ? -4.711 4.712 -11.691 1.00 92.00 258 GLU A C 1
ATOM 2043 O O . GLU A 1 258 ? -4.872 3.513 -11.942 1.00 92.00 258 GLU A O 1
ATOM 2048 N N . VAL A 1 259 ? -4.506 5.154 -10.450 1.00 90.94 259 VAL A N 1
ATOM 2049 C CA . VAL A 1 259 ? -4.317 4.238 -9.327 1.00 90.94 259 VAL A CA 1
ATOM 2050 C C . VAL A 1 259 ? -5.621 3.592 -8.891 1.00 90.94 259 VAL A C 1
ATOM 2052 O O . VAL A 1 259 ? -5.602 2.393 -8.645 1.00 90.94 259 VAL A O 1
ATOM 2055 N N . LEU A 1 260 ? -6.737 4.318 -8.799 1.00 88.69 260 LEU A N 1
ATOM 2056 C CA . LEU A 1 260 ? -7.980 3.785 -8.225 1.00 88.69 260 LEU A CA 1
ATOM 2057 C C . LEU A 1 260 ? -8.929 3.165 -9.259 1.00 88.69 260 LEU A C 1
ATOM 2059 O O . LEU A 1 260 ? -9.667 2.245 -8.911 1.00 88.69 260 LEU A O 1
ATOM 2063 N N . PHE A 1 261 ? -8.900 3.620 -10.516 1.00 89.38 261 PHE A N 1
ATOM 2064 C CA . PHE A 1 261 ? -9.938 3.290 -11.503 1.00 89.38 261 PHE A CA 1
ATOM 2065 C C . PHE A 1 261 ? -9.430 2.622 -12.787 1.00 89.38 261 PHE A C 1
ATOM 2067 O O . PHE A 1 261 ? -10.247 2.263 -13.634 1.00 89.38 261 PHE A O 1
ATOM 2074 N N . SER A 1 262 ? -8.120 2.416 -12.970 1.00 87.56 262 SER A N 1
ATOM 2075 C CA . SER A 1 262 ? -7.644 1.659 -14.141 1.00 87.56 262 SER A CA 1
ATOM 2076 C C . SER A 1 262 ? -8.072 0.180 -14.079 1.00 87.56 262 SER A C 1
ATOM 2078 O O . SER A 1 262 ? -8.322 -0.336 -12.988 1.00 87.56 262 SER A O 1
ATOM 2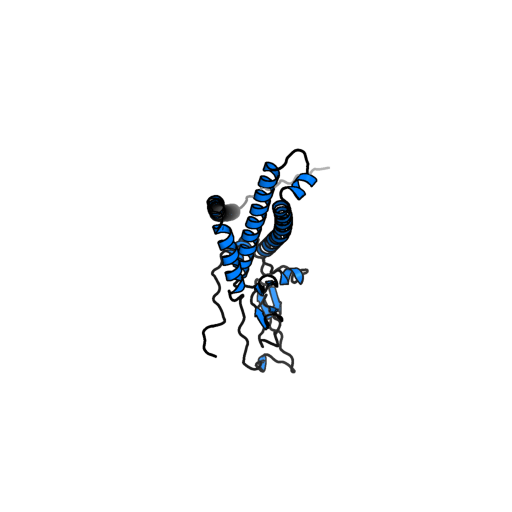080 N N . PRO A 1 263 ? -8.181 -0.538 -15.208 1.00 89.94 263 PRO A N 1
ATOM 2081 C CA . PRO A 1 263 ? -8.542 -1.954 -15.204 1.00 89.94 263 PRO A CA 1
ATOM 2082 C C . PRO A 1 263 ? -7.610 -2.802 -14.330 1.00 89.94 263 PRO A C 1
ATOM 2084 O O . PRO A 1 263 ? -6.419 -2.519 -14.211 1.00 89.94 263 PRO A O 1
ATOM 2087 N N . TRP A 1 264 ? -8.149 -3.858 -13.720 1.00 87.06 264 TRP A N 1
ATOM 2088 C CA . TRP A 1 264 ? -7.346 -4.779 -12.921 1.00 87.06 264 TRP A CA 1
ATOM 2089 C C . TRP A 1 264 ? -6.388 -5.569 -13.820 1.00 87.06 264 TRP A C 1
ATOM 2091 O O . TRP A 1 264 ? -6.821 -6.339 -14.678 1.00 87.06 264 TRP A O 1
ATOM 2101 N N . THR A 1 265 ? -5.081 -5.412 -13.616 1.00 90.12 265 THR A N 1
ATOM 2102 C CA . THR A 1 265 ? -4.056 -6.143 -14.375 1.00 90.12 265 THR A CA 1
ATOM 2103 C C . THR A 1 265 ? -4.188 -7.655 -14.134 1.00 90.12 265 THR A C 1
ATOM 2105 O O . THR A 1 265 ? -4.328 -8.046 -12.977 1.00 90.12 265 THR A O 1
ATOM 2108 N N . PRO A 1 266 ? -4.132 -8.539 -15.151 1.00 91.88 266 PRO A N 1
ATOM 2109 C CA . PRO A 1 266 ? -4.151 -9.999 -14.972 1.00 91.88 266 PRO A CA 1
ATOM 2110 C C . PRO A 1 266 ? -2.844 -10.534 -14.360 1.00 91.88 266 PRO A C 1
ATOM 2112 O O . PRO A 1 266 ? -1.841 -9.819 -14.294 1.00 91.88 266 PRO A O 1
ATOM 2115 N N . SER A 1 267 ? -2.866 -11.752 -13.797 1.00 93.50 267 SER A N 1
ATOM 2116 C CA . SER A 1 267 ? -1.673 -12.300 -13.128 1.00 93.50 267 SER A CA 1
ATOM 2117 C C . SER A 1 267 ? -0.748 -12.849 -14.194 1.00 93.50 267 SER A C 1
ATOM 2119 O O . SER A 1 267 ? -1.206 -13.435 -15.173 1.00 93.50 267 SER A O 1
ATOM 2121 N N . ARG A 1 268 ? 0.555 -12.643 -14.011 1.00 93.94 268 ARG A N 1
ATOM 2122 C CA . ARG A 1 268 ? 1.577 -13.201 -14.903 1.00 93.94 268 ARG A CA 1
ATOM 2123 C C . ARG A 1 268 ? 1.973 -14.621 -14.497 1.00 93.94 268 ARG A C 1
ATOM 2125 O O . ARG A 1 268 ? 2.689 -15.277 -15.244 1.00 93.94 268 ARG A O 1
ATOM 2132 N N . ILE A 1 269 ? 1.542 -15.071 -13.319 1.00 90.00 269 ILE A N 1
ATOM 2133 C CA . ILE A 1 269 ? 1.830 -16.397 -12.787 1.00 90.00 269 ILE A CA 1
ATOM 2134 C C . ILE A 1 269 ? 0.562 -17.234 -12.882 1.00 90.00 269 ILE A C 1
ATOM 2136 O O . ILE A 1 269 ? -0.493 -16.863 -12.366 1.00 90.00 269 ILE A O 1
ATOM 2140 N N . ASN A 1 270 ? 0.673 -18.392 -13.525 1.00 86.75 270 ASN A N 1
ATOM 2141 C CA . ASN A 1 270 ? -0.376 -19.391 -13.467 1.00 86.75 270 ASN A CA 1
ATOM 2142 C C . ASN A 1 270 ? -0.154 -20.272 -12.233 1.00 86.75 270 ASN A C 1
ATOM 2144 O O . ASN A 1 270 ? 0.548 -21.270 -12.291 1.00 86.75 270 ASN A O 1
ATOM 2148 N N . PHE A 1 271 ? -0.770 -19.920 -11.105 1.00 82.25 271 PHE A N 1
ATOM 2149 C CA . PHE A 1 271 ? -0.672 -20.723 -9.877 1.00 82.25 271 PHE A CA 1
ATOM 2150 C C . PHE A 1 271 ? -1.348 -22.102 -9.981 1.00 82.25 271 PHE A C 1
ATOM 2152 O O . PHE A 1 271 ? -1.274 -22.885 -9.041 1.00 82.25 271 PHE A O 1
ATOM 2159 N N . ARG A 1 272 ? -2.045 -22.384 -11.090 1.00 82.44 272 ARG A N 1
ATOM 2160 C CA . ARG A 1 272 ? -2.742 -23.649 -11.350 1.00 82.44 272 ARG A CA 1
ATOM 2161 C C . ARG A 1 272 ? -2.076 -24.491 -12.437 1.00 82.44 272 ARG A C 1
ATOM 2163 O O . ARG A 1 272 ? -2.590 -25.564 -12.727 1.00 82.44 272 ARG A O 1
ATOM 2170 N N . SER A 1 273 ? -1.005 -24.016 -13.077 1.00 78.75 273 SER A N 1
ATOM 2171 C CA . SER A 1 273 ? -0.266 -24.865 -14.015 1.00 78.75 273 SER A CA 1
ATOM 2172 C C . SER A 1 273 ? 0.460 -25.953 -13.234 1.00 78.75 273 SER A C 1
ATOM 2174 O O . SER A 1 273 ? 1.104 -25.650 -12.229 1.00 78.75 273 SER A O 1
ATOM 2176 N N . GLU A 1 274 ? 0.346 -27.196 -13.693 1.00 62.94 27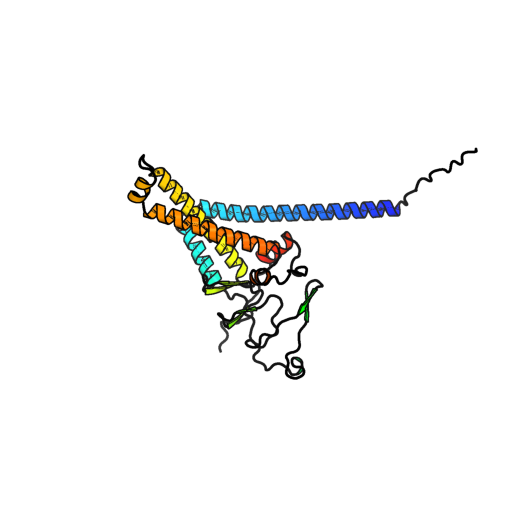4 GLU A N 1
ATOM 2177 C CA . GLU A 1 274 ? 1.124 -28.317 -13.166 1.00 62.94 274 GLU A CA 1
ATOM 2178 C C . GLU A 1 274 ? 2.627 -28.018 -13.310 1.00 62.94 274 GLU A C 1
ATOM 2180 O O . GLU A 1 274 ? 3.046 -27.380 -14.282 1.00 62.94 274 GLU A O 1
ATOM 2185 N N . ILE A 1 275 ? 3.398 -28.399 -12.286 1.00 58.94 275 ILE A N 1
ATOM 2186 C CA . ILE A 1 275 ? 4.861 -28.246 -12.222 1.00 58.94 275 ILE A CA 1
ATOM 2187 C C . ILE A 1 275 ? 5.518 -29.368 -13.018 1.00 58.94 275 ILE A C 1
ATOM 2189 O O . ILE A 1 275 ? 5.110 -30.531 -12.802 1.00 58.94 275 ILE A O 1
#